Protein AF-X1H5T4-F1 (afdb_monomer_lite)

Foldseek 3Di:
DLQLLLVLVVLLPDPDFKDKDFQVRSCVSSVHHDFVCLLPPPCVQACDPVDPNNCSQVVNQKHWPDDDSPRRMTMIGRPPDPPDPPDDDDDDDDDDDDDDDDDDDDDDDDDDDDDDDDDDDDDDDDDPPDPPDPPPDPPPQDPVNVVLLVVLLVVLLVVQVPADWAALQPDDLVVFDFAWWKKWKAFLVRATADIATDDPGGPSCVVPVPQQVDDDCQHSLNVCCVVVVDVHSVRSNVRSNVTMIMTIDHVVVSVVSVHDRVSSGVSNCVPNVHPGDD

Structure (mmCIF, N/CA/C/O backbone):
data_AF-X1H5T4-F1
#
_entry.id   AF-X1H5T4-F1
#
loop_
_atom_site.group_PDB
_atom_site.id
_atom_site.type_symbol
_atom_site.label_atom_id
_atom_site.label_alt_id
_atom_site.label_comp_id
_atom_site.label_asym_id
_atom_site.label_entity_id
_atom_site.label_seq_id
_atom_site.pdbx_PDB_ins_code
_atom_site.Cartn_x
_atom_site.Cartn_y
_atom_site.Cartn_z
_atom_site.occupancy
_atom_site.B_iso_or_equiv
_atom_site.auth_seq_id
_atom_site.auth_comp_id
_atom_site.auth_asym_id
_atom_site.auth_atom_id
_atom_site.pdbx_PDB_model_num
ATOM 1 N N . MET A 1 1 ? -1.237 10.339 17.635 1.00 52.44 1 MET A N 1
ATOM 2 C CA . MET A 1 1 ? -0.731 9.827 18.933 1.00 52.44 1 MET A CA 1
ATOM 3 C C . MET A 1 1 ? -1.695 9.992 20.125 1.00 52.44 1 MET A C 1
ATOM 5 O O . MET A 1 1 ? -1.370 9.507 21.194 1.00 52.44 1 MET A O 1
ATOM 9 N N . ALA A 1 2 ? -2.896 10.580 19.995 1.00 72.75 2 ALA A N 1
ATOM 10 C CA . ALA A 1 2 ? -3.758 10.832 21.166 1.00 72.75 2 ALA A CA 1
ATOM 11 C C . ALA A 1 2 ? -4.522 9.610 21.740 1.00 72.75 2 ALA A C 1
ATOM 13 O O . ALA A 1 2 ? -4.871 9.630 22.918 1.00 72.75 2 ALA A O 1
ATOM 14 N N . LYS A 1 3 ? -4.785 8.551 20.950 1.00 76.31 3 LYS A N 1
ATOM 15 C CA . LYS A 1 3 ? -5.743 7.474 21.307 1.00 76.31 3 LYS A CA 1
ATOM 16 C C . LYS A 1 3 ? -5.455 6.785 22.650 1.00 76.31 3 LYS A C 1
ATOM 18 O O . LYS A 1 3 ? -6.382 6.546 23.411 1.00 76.31 3 LYS A O 1
ATOM 23 N N . TYR A 1 4 ? -4.192 6.491 22.957 1.00 89.94 4 TYR A N 1
ATOM 24 C CA . TYR A 1 4 ? -3.807 5.762 24.176 1.00 89.94 4 TYR A CA 1
ATOM 25 C C . TYR A 1 4 ? -3.382 6.678 25.338 1.00 89.94 4 TYR A C 1
ATOM 27 O O . TYR A 1 4 ? -3.076 6.197 26.425 1.00 89.94 4 TYR A O 1
ATOM 35 N N . HIS A 1 5 ? -3.425 8.002 25.158 1.00 90.75 5 HIS A N 1
ATOM 36 C CA . HIS A 1 5 ? -3.103 8.970 26.211 1.00 90.75 5 HIS A CA 1
ATOM 37 C C . HIS A 1 5 ? -3.970 8.827 27.487 1.00 90.75 5 HIS A C 1
ATOM 39 O O . HIS A 1 5 ? -3.435 9.005 28.582 1.00 90.75 5 HIS A O 1
ATOM 45 N N . PRO A 1 6 ? -5.268 8.449 27.421 1.00 94.56 6 PRO A N 1
ATOM 46 C CA . PRO A 1 6 ? -6.036 8.134 28.627 1.00 94.56 6 PRO A CA 1
ATOM 47 C C . PRO A 1 6 ? -5.497 6.916 29.393 1.00 94.56 6 PRO A C 1
ATOM 49 O O . PRO A 1 6 ? -5.476 6.945 30.620 1.00 94.56 6 PRO A O 1
ATOM 52 N N . LEU A 1 7 ? -5.012 5.881 28.690 1.00 94.12 7 LEU A N 1
ATOM 53 C CA . LEU A 1 7 ? -4.386 4.707 29.313 1.00 94.12 7 LEU A CA 1
ATOM 54 C C . LEU A 1 7 ? -3.055 5.079 29.972 1.00 94.12 7 LEU A C 1
ATOM 56 O O . LEU A 1 7 ? -2.817 4.676 31.107 1.00 94.12 7 LEU A O 1
ATOM 60 N N . ARG A 1 8 ? -2.247 5.923 29.314 1.00 94.50 8 ARG A N 1
ATOM 61 C CA . ARG A 1 8 ? -1.028 6.497 29.903 1.00 94.50 8 ARG A CA 1
ATOM 62 C C . ARG A 1 8 ? -1.324 7.180 31.238 1.00 94.50 8 ARG A C 1
ATOM 64 O O . ARG A 1 8 ? -0.761 6.795 32.256 1.00 94.50 8 ARG A O 1
ATOM 71 N N . ARG A 1 9 ? -2.265 8.132 31.250 1.00 93.00 9 ARG A N 1
ATOM 72 C CA . ARG A 1 9 ? -2.667 8.858 32.471 1.00 93.00 9 ARG A CA 1
ATOM 73 C C . ARG A 1 9 ? -3.247 7.941 33.549 1.00 93.00 9 ARG A C 1
ATOM 75 O O . ARG A 1 9 ? -3.009 8.175 34.729 1.00 93.00 9 ARG A O 1
ATOM 82 N N . TYR A 1 10 ? -4.005 6.915 33.157 1.00 95.56 10 TYR A N 1
ATOM 83 C CA . TYR A 1 10 ? -4.549 5.926 34.087 1.00 95.56 10 TYR A CA 1
ATOM 84 C C . TYR A 1 10 ? -3.438 5.137 34.787 1.00 95.56 10 TYR A C 1
ATOM 86 O O . TYR A 1 10 ? -3.508 4.949 35.996 1.00 95.56 10 TYR A O 1
ATOM 94 N N . LEU A 1 11 ? -2.425 4.673 34.049 1.00 94.56 11 LEU A N 1
ATOM 95 C CA . LEU A 1 11 ? -1.298 3.917 34.605 1.00 94.56 11 LEU A CA 1
ATOM 96 C C . LEU A 1 11 ? -0.365 4.815 35.435 1.00 94.56 11 LEU A C 1
ATOM 98 O O . LEU A 1 11 ? 0.075 4.427 36.514 1.00 94.56 11 LEU A O 1
ATOM 102 N N . GLU A 1 12 ? -0.110 6.040 34.978 1.00 93.88 12 GLU A N 1
ATOM 103 C CA . GLU A 1 12 ? 0.666 7.059 35.699 1.00 93.88 12 GLU A CA 1
ATOM 104 C C . GLU A 1 12 ? 0.064 7.383 37.077 1.00 93.88 12 GLU A C 1
ATOM 106 O O . GLU A 1 12 ? 0.793 7.540 38.053 1.00 93.88 12 GLU A O 1
ATOM 111 N N . SER A 1 13 ? -1.270 7.399 37.197 1.00 92.50 13 SER A N 1
ATOM 112 C CA . SER A 1 13 ? -1.959 7.660 38.465 1.00 92.50 13 SER A CA 1
ATOM 113 C C . SER A 1 13 ? -2.015 6.463 39.428 1.00 92.50 13 SER A C 1
ATOM 115 O O . SER A 1 13 ? -2.683 6.555 40.459 1.00 92.50 13 SER A O 1
ATOM 117 N N . ARG A 1 14 ? -1.403 5.313 39.106 1.00 91.88 14 ARG A N 1
ATOM 118 C CA . ARG A 1 14 ? -1.424 4.113 39.963 1.00 91.88 14 ARG A CA 1
ATOM 119 C C . ARG A 1 14 ? -0.182 4.048 40.851 1.00 91.88 14 ARG A C 1
ATOM 121 O O . ARG A 1 14 ? 0.952 4.044 40.375 1.00 91.88 14 ARG A O 1
ATOM 128 N N . SER A 1 15 ? -0.432 3.944 42.155 1.00 86.31 15 SER A N 1
ATOM 129 C CA . SER A 1 15 ? 0.575 3.740 43.201 1.00 86.31 15 SER A CA 1
ATOM 130 C C . SER A 1 15 ? 0.970 2.276 43.411 1.00 86.31 15 SER A C 1
ATOM 132 O O . SER A 1 15 ? 1.956 2.030 44.088 1.00 86.31 15 SER A O 1
ATOM 134 N N . ALA A 1 16 ? 0.217 1.319 42.860 1.00 85.38 16 ALA A N 1
ATOM 135 C CA . ALA A 1 16 ? 0.586 -0.095 42.860 1.00 85.38 16 ALA A CA 1
ATOM 136 C C . ALA A 1 16 ? 1.624 -0.391 41.767 1.00 85.38 16 ALA A C 1
ATOM 138 O O . ALA A 1 16 ? 1.625 0.282 40.737 1.00 85.38 16 ALA A O 1
ATOM 139 N N . ASP A 1 17 ? 2.431 -1.434 41.960 1.00 88.31 17 ASP A N 1
ATOM 140 C CA . ASP A 1 17 ? 3.480 -1.842 41.012 1.00 88.31 17 ASP A CA 1
ATOM 141 C C . ASP A 1 17 ? 3.030 -2.924 40.019 1.00 88.31 17 ASP A C 1
ATOM 143 O O . ASP A 1 17 ? 3.726 -3.206 39.047 1.00 88.31 17 ASP A O 1
ATOM 147 N N . GLN A 1 18 ? 1.829 -3.484 40.196 1.00 93.56 18 GLN A N 1
ATOM 148 C CA . GLN A 1 18 ? 1.155 -4.333 39.213 1.00 93.56 18 GLN A CA 1
ATOM 149 C C . GLN A 1 18 ? -0.308 -3.896 39.065 1.00 93.56 18 GLN A C 1
ATOM 151 O O . GLN A 1 18 ? -0.984 -3.588 40.048 1.00 93.56 18 GLN A O 1
ATOM 156 N N . VAL A 1 19 ? -0.820 -3.890 37.833 1.00 95.88 19 VAL A N 1
ATOM 157 C CA . VAL A 1 19 ? -2.249 -3.711 37.552 1.00 95.88 19 VAL A CA 1
ATOM 158 C C . VAL A 1 19 ? -2.680 -4.624 36.412 1.00 95.88 19 VAL A C 1
ATOM 160 O O . VAL A 1 19 ? -2.083 -4.639 35.336 1.00 95.88 19 VAL A O 1
ATOM 163 N N . ARG A 1 20 ? -3.745 -5.392 36.642 1.00 96.81 20 ARG A N 1
ATOM 164 C CA . ARG A 1 20 ? -4.391 -6.217 35.622 1.00 96.81 20 ARG A CA 1
ATOM 165 C C . ARG A 1 20 ? -5.663 -5.528 35.154 1.00 96.81 20 ARG A C 1
ATOM 167 O O . ARG A 1 20 ? -6.484 -5.152 35.981 1.00 96.81 20 ARG A O 1
ATOM 174 N N . LEU A 1 21 ? -5.813 -5.397 33.841 1.00 95.25 21 LEU A N 1
ATOM 175 C CA . LEU A 1 21 ? -6.987 -4.823 33.191 1.00 95.25 21 LEU A CA 1
ATOM 176 C C . LEU A 1 21 ? -7.540 -5.814 32.170 1.00 95.25 21 LEU A C 1
ATOM 178 O O . LEU A 1 21 ? -6.790 -6.433 31.409 1.00 95.25 21 LEU A O 1
ATOM 182 N N . SER A 1 22 ? -8.859 -5.948 32.123 1.00 96.69 22 SER A N 1
ATOM 183 C CA . SER A 1 22 ? -9.546 -6.543 30.983 1.00 96.69 22 SER A CA 1
ATOM 184 C C . SER A 1 22 ? -9.435 -5.639 29.752 1.00 96.69 22 SER A C 1
ATOM 186 O O . SER A 1 22 ? -9.229 -4.426 29.846 1.00 96.69 22 SER A O 1
ATOM 188 N N . PHE A 1 23 ? -9.614 -6.220 28.567 1.00 95.75 23 PHE A N 1
ATOM 189 C CA . PHE A 1 23 ? -9.654 -5.447 27.325 1.00 95.75 23 PHE A CA 1
ATOM 190 C C . PHE A 1 23 ? -10.813 -4.436 27.340 1.00 95.75 23 PHE A C 1
ATOM 192 O O . PHE A 1 23 ? -10.629 -3.308 26.896 1.00 95.75 23 PHE A O 1
ATOM 199 N N . GLN A 1 24 ? -11.951 -4.784 27.952 1.00 93.50 24 GLN A N 1
ATOM 200 C CA . GLN A 1 24 ? -13.102 -3.889 28.100 1.00 93.50 24 GLN A CA 1
ATOM 201 C C . GLN A 1 24 ? -12.803 -2.676 29.000 1.00 93.50 24 GLN A C 1
ATOM 203 O O . GLN A 1 24 ? -13.193 -1.560 28.665 1.00 93.50 24 GLN A O 1
ATOM 208 N N . GLU A 1 25 ? -12.089 -2.856 30.116 1.00 94.31 25 GLU A N 1
ATOM 209 C CA . GLU A 1 25 ? -11.663 -1.732 30.966 1.00 94.31 25 GLU A CA 1
ATOM 210 C C . GLU A 1 25 ? -10.708 -0.800 30.213 1.00 94.31 25 GLU A C 1
ATOM 212 O O . GLU A 1 25 ? -10.836 0.419 30.303 1.00 94.31 25 GLU A O 1
ATOM 217 N N . ILE A 1 26 ? -9.791 -1.349 29.409 1.00 95.69 26 ILE A N 1
ATOM 218 C CA . ILE A 1 26 ? -8.901 -0.541 28.564 1.00 95.69 26 ILE A CA 1
ATOM 219 C C . ILE A 1 26 ? -9.704 0.237 27.518 1.00 95.69 26 ILE A C 1
ATOM 221 O O . ILE A 1 26 ? -9.457 1.429 27.344 1.00 95.69 26 ILE A O 1
ATOM 225 N N . GLU A 1 27 ? -10.688 -0.391 26.870 1.00 92.25 27 GLU A N 1
ATOM 226 C CA . GLU A 1 27 ? -11.590 0.251 25.902 1.00 92.25 27 GLU A CA 1
ATOM 227 C C . GLU A 1 27 ? -12.403 1.395 26.531 1.00 92.25 27 GLU A C 1
ATOM 229 O O . GLU A 1 27 ? -12.540 2.465 25.931 1.00 92.25 27 GLU A O 1
ATOM 234 N N . GLN A 1 28 ? -12.871 1.216 27.771 1.00 94.94 28 GLN A N 1
ATOM 235 C CA . GLN A 1 28 ? -13.528 2.264 28.559 1.00 94.94 28 GLN A CA 1
ATOM 236 C C . GLN A 1 28 ? -12.567 3.408 28.914 1.00 94.94 28 GLN A C 1
ATOM 238 O O . GLN A 1 28 ? -12.928 4.578 28.763 1.00 94.94 28 GLN A O 1
ATOM 243 N N . ILE A 1 29 ? -11.336 3.094 29.337 1.00 94.38 29 ILE A N 1
ATOM 244 C CA . ILE A 1 29 ? -10.301 4.083 29.671 1.00 94.38 29 ILE A CA 1
ATOM 245 C C . ILE A 1 29 ? -9.952 4.932 28.440 1.00 94.38 29 ILE A C 1
ATOM 247 O O . ILE A 1 29 ? -9.976 6.160 28.524 1.00 94.38 29 ILE A O 1
ATOM 251 N N . ILE A 1 30 ? -9.675 4.307 27.288 1.00 93.44 30 ILE A N 1
ATOM 252 C CA . ILE A 1 30 ? -9.327 5.017 26.041 1.00 93.44 30 ILE A CA 1
ATOM 253 C C . ILE A 1 30 ? -10.541 5.588 25.294 1.00 93.44 30 ILE A C 1
ATOM 255 O O . ILE A 1 30 ? -10.363 6.310 24.314 1.00 93.44 30 ILE A O 1
ATOM 259 N N . ARG A 1 31 ? -11.764 5.285 25.757 1.00 91.75 31 ARG A N 1
ATOM 260 C CA . ARG A 1 31 ? -13.054 5.669 25.152 1.00 91.75 31 ARG A CA 1
ATOM 261 C C . ARG A 1 31 ? -13.181 5.272 23.676 1.00 91.75 31 ARG A C 1
ATOM 263 O O . ARG A 1 31 ? -13.771 5.996 22.877 1.00 91.75 31 ARG A O 1
ATOM 270 N N . ALA A 1 32 ? -12.603 4.132 23.312 1.00 84.62 32 ALA A N 1
ATOM 271 C CA . ALA A 1 32 ? -12.595 3.599 21.955 1.00 84.62 32 ALA A CA 1
ATOM 272 C C . ALA A 1 32 ? -12.321 2.091 21.979 1.00 84.62 32 ALA A C 1
ATOM 274 O O . ALA A 1 32 ? -11.614 1.606 22.857 1.00 84.62 32 ALA A O 1
ATOM 275 N N . GLY A 1 33 ? -12.805 1.362 20.971 1.00 87.62 33 GLY A N 1
ATOM 276 C CA . GLY A 1 33 ? -12.468 -0.053 20.799 1.00 87.62 33 GLY A CA 1
ATOM 277 C C . GLY A 1 33 ? -10.963 -0.272 20.602 1.00 87.62 33 GLY A C 1
ATOM 278 O O . GLY A 1 33 ? -10.283 0.509 19.913 1.00 87.62 33 GLY A O 1
ATOM 279 N N . LEU A 1 34 ? -10.440 -1.347 21.189 1.00 88.56 34 LEU A N 1
ATOM 280 C CA . LEU A 1 34 ? -9.115 -1.861 20.882 1.00 88.56 34 LEU A CA 1
ATOM 281 C C . LEU A 1 34 ? -9.156 -2.468 19.471 1.00 88.56 34 LEU A C 1
ATOM 283 O O . LEU A 1 34 ? -10.165 -3.056 19.078 1.00 88.56 34 LEU A O 1
ATOM 287 N N . PRO A 1 35 ? -8.086 -2.323 18.670 1.00 83.88 35 PRO A N 1
ATOM 288 C CA . PRO A 1 35 ? -8.058 -2.905 17.333 1.00 83.88 35 PRO A CA 1
ATOM 289 C C . PRO A 1 35 ? -8.150 -4.433 17.420 1.00 83.88 35 PRO A C 1
ATOM 291 O O . PRO A 1 35 ? -7.651 -5.030 18.375 1.00 83.88 35 PRO A O 1
ATOM 294 N N . ALA A 1 36 ? -8.707 -5.084 16.395 1.00 75.38 36 ALA A N 1
ATOM 295 C CA . ALA A 1 36 ? -8.840 -6.544 16.362 1.00 75.38 36 ALA A CA 1
ATOM 296 C C . ALA A 1 36 ? -7.503 -7.275 16.605 1.00 75.38 36 ALA A C 1
ATOM 298 O O . ALA A 1 36 ? -7.492 -8.355 17.186 1.00 75.38 36 ALA A O 1
ATOM 299 N N . SER A 1 37 ? -6.371 -6.666 16.239 1.00 78.69 37 SER A N 1
ATOM 300 C CA . SER A 1 37 ? -5.026 -7.169 16.534 1.00 78.69 37 SER A CA 1
ATOM 301 C C . SER A 1 37 ? -4.733 -7.322 18.031 1.00 78.69 37 SER A C 1
ATOM 303 O O . SER A 1 37 ? -4.108 -8.305 18.410 1.00 78.69 37 SER A O 1
ATOM 305 N N . ALA A 1 38 ? -5.226 -6.427 18.894 1.00 86.50 38 ALA A N 1
ATOM 306 C CA . ALA A 1 38 ? -5.105 -6.553 20.352 1.00 86.50 38 ALA A CA 1
ATOM 307 C C . ALA A 1 38 ? -5.900 -7.755 20.896 1.00 86.50 38 ALA A C 1
ATOM 309 O O . ALA A 1 38 ? -5.496 -8.394 21.867 1.00 86.50 38 ALA A O 1
ATOM 310 N N . HIS A 1 39 ? -7.013 -8.078 20.228 1.00 83.62 39 HIS A N 1
ATOM 311 C CA . HIS A 1 39 ? -7.897 -9.213 20.511 1.00 83.62 39 HIS A CA 1
ATOM 312 C C . HIS A 1 39 ? -7.456 -10.525 19.828 1.00 83.62 39 HIS A C 1
ATOM 314 O O . HIS A 1 39 ? -8.146 -11.532 19.973 1.00 83.62 39 HIS A O 1
ATOM 320 N N . LYS A 1 40 ? -6.336 -10.540 19.085 1.00 69.56 40 LYS A N 1
ATOM 321 C CA . LYS A 1 40 ? -5.857 -11.707 18.308 1.00 69.56 40 LYS A CA 1
ATOM 322 C C . LYS A 1 40 ? -4.390 -12.065 18.546 1.00 69.56 40 LYS A C 1
ATOM 324 O O . LYS A 1 40 ? -4.065 -13.244 18.646 1.00 69.56 40 LYS A O 1
ATOM 329 N N . TYR A 1 41 ? -3.512 -11.070 18.627 1.00 78.81 41 TYR A N 1
ATOM 330 C CA . TYR A 1 41 ? -2.060 -11.243 18.612 1.00 78.81 41 TYR A CA 1
ATOM 331 C C . TYR A 1 41 ? -1.460 -10.809 19.948 1.00 78.81 41 TYR A C 1
ATOM 333 O O . TYR A 1 41 ? -1.658 -9.678 20.399 1.00 78.81 41 TYR A O 1
ATOM 341 N N . ARG A 1 42 ? -0.694 -11.702 20.585 1.00 84.06 42 ARG A N 1
ATOM 342 C CA . ARG A 1 42 ? 0.011 -11.393 21.841 1.00 84.06 42 ARG A CA 1
ATOM 343 C C . ARG A 1 42 ? 1.057 -10.296 21.613 1.00 84.06 42 ARG A C 1
ATOM 345 O O . ARG A 1 42 ? 1.284 -9.454 22.474 1.00 84.06 42 ARG A O 1
ATOM 352 N N . GLU A 1 43 ? 1.632 -10.294 20.419 1.00 87.69 43 GLU A N 1
ATOM 353 C CA . GLU A 1 43 ? 2.637 -9.379 19.890 1.00 87.69 43 GLU A CA 1
ATOM 354 C C . GLU A 1 43 ? 2.156 -7.922 19.879 1.00 87.69 43 GLU A C 1
ATOM 356 O O . GLU A 1 43 ? 2.962 -7.013 20.045 1.00 87.69 43 GLU A O 1
ATOM 361 N N . TRP A 1 44 ? 0.846 -7.674 19.757 1.00 91.38 44 TRP A N 1
ATOM 362 C CA . TRP A 1 44 ? 0.297 -6.313 19.811 1.00 91.38 44 TRP A CA 1
ATOM 363 C C . TRP A 1 44 ? 0.535 -5.635 21.173 1.00 91.38 44 TRP A C 1
ATOM 365 O O . TRP A 1 44 ? 0.689 -4.414 21.248 1.00 91.38 44 TRP A O 1
ATOM 375 N N . TRP A 1 45 ? 0.608 -6.447 22.232 1.00 94.75 45 TRP A N 1
ATOM 376 C CA . TRP A 1 45 ? 0.898 -6.050 23.611 1.00 94.75 45 TRP A CA 1
ATOM 377 C C . TRP A 1 45 ? 2.397 -6.105 23.951 1.00 94.75 45 TRP A C 1
ATOM 379 O O . TRP A 1 45 ? 2.765 -5.995 25.119 1.00 94.75 45 TRP A O 1
ATOM 389 N N . ALA A 1 46 ? 3.279 -6.299 22.965 1.00 88.94 46 ALA A N 1
ATOM 390 C CA . ALA A 1 46 ? 4.718 -6.271 23.191 1.00 88.94 46 ALA A CA 1
ATOM 391 C C . ALA A 1 46 ? 5.193 -4.878 23.639 1.00 88.94 46 ALA A C 1
ATOM 393 O O . ALA A 1 46 ? 4.643 -3.847 23.251 1.00 88.94 46 ALA A O 1
ATOM 394 N N . ASN A 1 47 ? 6.268 -4.847 24.429 1.00 92.06 47 ASN A N 1
ATOM 395 C CA . ASN A 1 47 ? 6.909 -3.617 24.899 1.00 92.06 47 ASN A CA 1
ATOM 396 C C . ASN A 1 47 ? 7.815 -3.006 23.806 1.00 92.06 47 ASN A C 1
ATOM 398 O O . ASN A 1 47 ? 9.025 -2.871 23.992 1.00 92.06 47 ASN A O 1
ATOM 402 N N . ASP A 1 48 ? 7.228 -2.689 22.650 1.00 86.12 48 ASP A N 1
ATOM 403 C CA . ASP A 1 48 ? 7.913 -2.147 21.473 1.00 86.12 48 ASP A CA 1
ATOM 404 C C . ASP A 1 48 ? 7.785 -0.615 21.397 1.00 86.12 48 ASP A C 1
ATOM 406 O O . ASP A 1 48 ? 6.701 -0.063 21.213 1.00 86.12 48 ASP A O 1
ATOM 410 N N . ARG A 1 49 ? 8.917 0.094 21.481 1.00 85.06 49 ARG A N 1
ATOM 411 C CA . ARG A 1 49 ? 8.963 1.567 21.439 1.00 85.06 49 ARG A CA 1
ATOM 412 C C . ARG A 1 49 ? 8.593 2.176 20.078 1.00 85.06 49 ARG A C 1
ATOM 414 O O . ARG A 1 49 ? 8.442 3.391 19.997 1.00 85.06 49 ARG A O 1
ATOM 421 N N . THR A 1 50 ? 8.444 1.381 19.020 1.00 77.06 50 THR A N 1
ATOM 422 C CA . THR A 1 50 ? 8.013 1.864 17.695 1.00 77.06 50 THR A CA 1
ATOM 423 C C . THR A 1 50 ? 6.492 2.014 17.574 1.00 77.06 50 THR A C 1
ATOM 425 O O . THR A 1 50 ? 6.005 2.673 16.653 1.00 77.06 50 THR A O 1
ATOM 428 N N . HIS A 1 51 ? 5.721 1.450 18.511 1.00 78.12 51 HIS A N 1
ATOM 429 C CA . HIS A 1 51 ? 4.266 1.374 18.426 1.00 78.12 51 HIS A CA 1
ATOM 430 C C . HIS A 1 51 ? 3.541 2.274 19.441 1.00 78.12 51 HIS A C 1
ATOM 432 O O . HIS A 1 51 ? 3.810 2.266 20.642 1.00 78.12 51 HIS A O 1
ATOM 438 N N . SER A 1 52 ? 2.555 3.039 18.954 1.00 83.56 52 SER A N 1
ATOM 439 C CA . SER A 1 52 ? 1.890 4.093 19.740 1.00 83.56 52 SER A CA 1
ATOM 440 C C . SER A 1 52 ? 1.074 3.606 20.944 1.00 83.56 52 SER A C 1
ATOM 442 O O . SER A 1 52 ? 0.873 4.383 21.875 1.00 83.56 52 SER A O 1
ATOM 444 N N . GLN A 1 53 ? 0.612 2.349 20.955 1.00 87.31 53 GLN A N 1
ATOM 445 C CA . GLN A 1 53 ? 0.003 1.752 22.145 1.00 87.31 53 GLN A CA 1
ATOM 446 C C . GLN A 1 53 ? 1.053 1.471 23.220 1.00 87.31 53 GLN A C 1
ATOM 448 O O . GLN A 1 53 ? 0.838 1.813 24.377 1.00 87.31 53 GLN A O 1
ATOM 453 N N . ALA A 1 54 ? 2.208 0.927 22.834 1.00 89.94 54 ALA A N 1
ATOM 454 C CA . ALA A 1 54 ? 3.221 0.476 23.776 1.00 89.94 54 ALA A CA 1
ATOM 455 C C . ALA A 1 54 ? 3.965 1.643 24.427 1.00 89.94 54 ALA A C 1
ATOM 457 O O . ALA A 1 54 ? 4.204 1.626 25.635 1.00 89.94 54 ALA A O 1
ATOM 458 N N . LEU A 1 55 ? 4.198 2.722 23.673 1.00 88.31 55 LEU A N 1
ATOM 459 C CA . LEU A 1 55 ? 4.634 4.002 24.234 1.00 88.31 55 LEU A CA 1
ATOM 460 C C . LEU A 1 55 ? 3.717 4.484 25.373 1.00 88.31 55 LEU A C 1
ATOM 462 O O . LEU A 1 55 ? 4.218 4.986 26.372 1.00 88.31 55 LEU A O 1
ATOM 466 N N . ALA A 1 56 ? 2.400 4.261 25.303 1.00 91.19 56 ALA A N 1
ATOM 467 C CA . ALA A 1 56 ? 1.476 4.764 26.320 1.00 91.19 56 ALA A CA 1
ATOM 468 C C . ALA A 1 56 ? 1.680 4.155 27.717 1.00 91.19 56 ALA A C 1
ATOM 470 O O . ALA A 1 56 ? 1.376 4.824 28.699 1.00 91.19 56 ALA A O 1
ATOM 471 N N . TRP A 1 57 ? 2.199 2.928 27.835 1.00 94.44 57 TRP A N 1
ATOM 472 C CA . TRP A 1 57 ? 2.609 2.376 29.132 1.00 94.44 57 TRP A CA 1
ATOM 473 C C . TRP A 1 57 ? 4.111 2.566 29.391 1.00 94.44 57 TRP A C 1
ATOM 475 O O . TRP A 1 57 ? 4.499 2.943 30.497 1.00 94.44 57 TRP A O 1
ATOM 485 N N . MET A 1 58 ? 4.958 2.410 28.369 1.00 93.50 58 MET A N 1
ATOM 486 C CA . MET A 1 58 ? 6.416 2.512 28.516 1.00 93.50 58 MET A CA 1
ATOM 487 C C . MET A 1 58 ? 6.921 3.922 28.850 1.00 93.50 58 MET A C 1
ATOM 489 O O . MET A 1 58 ? 7.922 4.042 29.550 1.00 93.50 58 MET A O 1
ATOM 493 N N . GLU A 1 59 ? 6.254 4.985 28.390 1.00 90.75 59 GLU A N 1
ATOM 494 C CA . GLU A 1 59 ? 6.615 6.381 28.704 1.00 90.75 59 GLU A CA 1
ATOM 495 C C . GLU A 1 59 ? 6.344 6.773 30.166 1.00 90.75 59 GLU A C 1
ATOM 497 O O . GLU A 1 59 ? 6.806 7.821 30.609 1.00 90.75 59 GLU A O 1
ATOM 502 N N . VAL A 1 60 ? 5.595 5.954 30.912 1.00 93.31 60 VAL A N 1
ATOM 503 C CA . VAL A 1 60 ? 5.260 6.166 32.335 1.00 93.31 60 VAL A CA 1
ATOM 504 C C . VAL A 1 60 ? 5.807 5.045 33.225 1.00 93.31 60 VAL A C 1
ATOM 506 O O . VAL A 1 60 ? 5.270 4.763 34.293 1.00 93.31 60 VAL A O 1
ATOM 509 N N . GLY A 1 61 ? 6.877 4.381 32.773 1.00 92.62 61 GLY A N 1
ATOM 510 C CA . GLY A 1 61 ? 7.600 3.360 33.537 1.00 92.62 61 GLY A CA 1
ATOM 511 C C . GLY A 1 61 ? 6.899 2.001 33.639 1.00 92.62 61 GLY A C 1
ATOM 512 O O . GLY A 1 61 ? 7.405 1.107 34.308 1.00 92.62 61 GLY A O 1
ATOM 513 N N . TRP A 1 62 ? 5.758 1.804 32.975 1.00 96.06 62 TRP A N 1
ATOM 514 C CA . TRP A 1 62 ? 5.028 0.536 32.979 1.00 96.06 62 TRP A CA 1
ATOM 515 C C . TRP A 1 62 ? 5.437 -0.360 31.801 1.00 96.06 62 TRP A C 1
ATOM 517 O O . TRP A 1 62 ? 5.835 0.108 30.735 1.00 96.06 62 TRP A O 1
ATOM 527 N N . LYS A 1 63 ? 5.313 -1.677 31.969 1.00 95.75 63 LYS A N 1
ATOM 528 C CA . LYS A 1 63 ? 5.539 -2.696 30.931 1.00 95.75 63 LYS A CA 1
ATOM 529 C C . LYS A 1 63 ? 4.443 -3.748 30.995 1.00 95.75 63 LYS A C 1
ATOM 531 O O . LYS A 1 63 ? 3.985 -4.081 32.081 1.00 95.75 63 LYS A O 1
ATOM 536 N N . VAL A 1 64 ? 4.062 -4.324 29.860 1.00 96.19 64 VAL A N 1
ATOM 537 C CA . VAL A 1 64 ? 3.273 -5.562 29.843 1.00 96.19 64 VAL A CA 1
ATOM 538 C C . VAL A 1 64 ? 4.160 -6.712 30.312 1.00 96.19 64 VAL A C 1
ATOM 540 O O . VAL A 1 64 ? 5.213 -6.961 29.725 1.00 96.19 64 VAL A O 1
ATOM 543 N N . GLU A 1 65 ? 3.725 -7.408 31.357 1.00 95.88 65 GLU A N 1
ATOM 544 C CA . GLU A 1 65 ? 4.344 -8.637 31.867 1.00 95.88 65 GLU A CA 1
ATOM 545 C C . GLU A 1 65 ? 3.700 -9.862 31.214 1.00 95.88 65 GLU A C 1
ATOM 547 O O . GLU A 1 65 ? 4.362 -10.721 30.625 1.00 95.88 65 GLU A O 1
ATOM 552 N N . SER A 1 66 ? 2.372 -9.932 31.292 1.00 93.00 66 SER A N 1
ATOM 553 C CA . SER A 1 66 ? 1.597 -11.052 30.784 1.00 93.00 66 SER A CA 1
ATOM 554 C C . SER A 1 66 ? 0.277 -10.582 30.186 1.00 93.00 66 SER A C 1
ATOM 556 O O . SER A 1 66 ? -0.281 -9.555 30.555 1.00 93.00 66 SER A O 1
ATOM 558 N N . VAL A 1 67 ? -0.216 -11.337 29.212 1.00 94.69 67 VAL A N 1
ATOM 559 C CA . VAL A 1 67 ? -1.485 -11.077 28.535 1.00 94.69 67 VAL A CA 1
ATOM 560 C C . VAL A 1 67 ? -2.099 -12.409 28.134 1.00 94.69 67 VAL A C 1
ATOM 562 O O . VAL A 1 67 ? -1.411 -13.304 27.630 1.00 94.69 67 VAL A O 1
ATOM 565 N N . SER A 1 68 ? -3.402 -12.534 28.355 1.00 91.38 68 SER A N 1
ATOM 566 C CA . SER A 1 68 ? -4.219 -13.619 27.838 1.00 91.38 68 SER A CA 1
ATOM 567 C C . SER A 1 68 ? -5.202 -13.040 26.835 1.00 91.38 68 SER A C 1
ATOM 569 O O . SER A 1 68 ? -6.138 -12.332 27.200 1.00 91.38 68 SER A O 1
ATOM 571 N N . VAL A 1 69 ? -4.984 -13.353 25.559 1.00 85.88 69 VAL A N 1
ATOM 572 C CA . VAL A 1 69 ? -5.890 -12.960 24.473 1.00 85.88 69 VAL A CA 1
ATOM 573 C C . VAL A 1 69 ? -7.226 -13.705 24.602 1.00 85.88 69 VAL A C 1
ATOM 575 O O . VAL A 1 69 ? -8.284 -13.094 24.493 1.00 85.88 69 VAL A O 1
ATOM 578 N N . SER A 1 70 ? -7.188 -15.001 24.935 1.00 80.31 70 SER A N 1
ATOM 579 C CA . SER A 1 70 ? -8.380 -15.839 25.123 1.00 80.31 70 SER A CA 1
ATOM 580 C C . SER A 1 70 ? -9.238 -15.405 26.315 1.00 80.31 70 SER A C 1
ATOM 582 O O . SER A 1 70 ? -10.454 -15.307 26.181 1.00 80.31 70 SER A O 1
ATOM 584 N N . ALA A 1 71 ? -8.625 -15.079 27.459 1.00 81.31 71 ALA A N 1
ATOM 585 C CA . ALA A 1 71 ? -9.334 -14.553 28.630 1.00 81.31 71 ALA A CA 1
ATOM 586 C C . ALA A 1 71 ? -9.450 -13.011 28.646 1.00 81.31 71 ALA A C 1
ATOM 588 O O . ALA A 1 71 ? -9.912 -12.447 29.637 1.00 81.31 71 ALA A O 1
ATOM 589 N N . ARG A 1 72 ? -9.040 -12.336 27.561 1.00 90.75 72 ARG A N 1
ATOM 590 C CA . ARG A 1 72 ? -9.173 -10.888 27.307 1.00 90.75 72 ARG A CA 1
ATOM 591 C C . ARG A 1 72 ? -8.687 -9.981 28.441 1.00 90.75 72 ARG A C 1
ATOM 593 O O . ARG A 1 72 ? -9.394 -9.060 28.855 1.00 90.75 72 ARG A O 1
ATOM 600 N N . TRP A 1 73 ? -7.476 -10.223 28.938 1.00 96.31 73 TRP A N 1
ATOM 601 C CA . TRP A 1 73 ? -6.838 -9.375 29.951 1.00 96.31 73 TRP A CA 1
ATOM 602 C C . TRP A 1 73 ? -5.333 -9.229 29.733 1.00 96.31 73 TRP A C 1
ATOM 604 O O . TRP A 1 73 ? -4.680 -10.109 29.171 1.00 96.31 73 TRP A O 1
ATOM 614 N N . VAL A 1 74 ? -4.778 -8.135 30.247 1.00 96.94 74 VAL A N 1
ATOM 615 C CA . VAL A 1 74 ? -3.343 -7.833 30.285 1.00 96.94 74 VAL A CA 1
ATOM 616 C C . VAL A 1 74 ? -2.940 -7.385 31.692 1.00 96.94 74 VAL A C 1
ATOM 618 O O . VAL A 1 74 ? -3.696 -6.689 32.369 1.00 96.94 74 VAL A O 1
ATOM 621 N N . ALA A 1 75 ? -1.773 -7.826 32.153 1.00 96.50 75 ALA A N 1
ATOM 622 C CA . ALA A 1 75 ? -1.126 -7.362 33.371 1.00 96.50 75 ALA A CA 1
ATOM 623 C C . ALA A 1 75 ? 0.056 -6.463 33.004 1.00 96.50 75 ALA A C 1
ATOM 625 O O . ALA A 1 75 ? 0.977 -6.869 32.285 1.00 96.50 75 ALA A O 1
ATOM 626 N N . PHE A 1 76 ? 0.010 -5.240 33.518 1.00 97.00 76 PHE A N 1
ATOM 627 C CA . PHE A 1 76 ? 1.115 -4.302 33.496 1.00 97.00 76 PHE A CA 1
ATOM 628 C C . PHE A 1 76 ? 1.860 -4.376 34.828 1.00 97.00 76 PHE A C 1
ATOM 630 O O . PHE A 1 76 ? 1.230 -4.499 35.879 1.00 97.00 76 PHE A O 1
ATOM 637 N N . VAL A 1 77 ? 3.181 -4.248 34.775 1.00 96.38 77 VAL A N 1
ATOM 638 C CA . VAL A 1 77 ? 4.065 -4.096 35.935 1.00 96.38 77 VAL A CA 1
ATOM 639 C C . VAL A 1 77 ? 4.917 -2.845 35.789 1.00 96.38 77 VAL A C 1
ATOM 641 O O . VAL A 1 77 ? 5.313 -2.478 34.678 1.00 96.38 77 VAL A O 1
ATOM 644 N N . ARG A 1 78 ? 5.241 -2.214 36.911 1.00 92.69 78 ARG A N 1
ATOM 645 C CA . ARG A 1 78 ? 6.360 -1.288 37.027 1.00 92.69 78 ARG A CA 1
ATOM 646 C C . ARG A 1 78 ? 7.571 -2.120 37.465 1.00 92.69 78 ARG A C 1
ATOM 648 O O . ARG A 1 78 ? 7.552 -2.651 38.570 1.00 92.69 78 ARG A O 1
ATOM 655 N N . PRO A 1 79 ? 8.595 -2.318 36.617 1.00 82.81 79 PRO A N 1
ATOM 656 C CA . PRO A 1 79 ? 9.794 -3.026 37.039 1.00 82.81 79 PRO A CA 1
ATOM 657 C C . PRO A 1 79 ? 10.493 -2.208 38.130 1.00 82.81 79 PRO A C 1
ATOM 659 O O . PRO A 1 79 ? 10.801 -1.033 37.920 1.00 82.81 79 PRO A O 1
ATOM 662 N N . GLU A 1 80 ? 10.743 -2.827 39.282 1.00 68.75 80 GLU A N 1
ATOM 663 C CA . GLU A 1 80 ? 11.508 -2.207 40.365 1.00 68.75 80 GLU A CA 1
ATOM 664 C C . GLU A 1 80 ? 12.893 -1.785 39.841 1.00 68.75 80 GLU A C 1
ATOM 666 O O . GLU A 1 80 ? 13.622 -2.597 39.265 1.00 68.75 80 GLU A O 1
ATOM 671 N N . GLY A 1 81 ? 13.237 -0.500 39.997 1.00 58.31 81 GLY A N 1
ATOM 672 C CA . GLY A 1 81 ? 14.519 0.060 39.544 1.00 58.31 81 GLY A CA 1
ATOM 673 C C . GLY A 1 81 ? 14.468 1.331 38.685 1.00 58.31 81 GLY A C 1
ATOM 674 O O . GLY A 1 81 ? 15.530 1.797 38.291 1.00 58.31 81 GLY A O 1
ATOM 675 N N . ASP A 1 82 ? 13.291 1.908 38.404 1.00 45.97 82 ASP A N 1
ATOM 676 C CA . ASP A 1 82 ? 13.156 3.178 37.645 1.00 45.97 82 ASP A CA 1
ATOM 677 C C . ASP A 1 82 ? 12.340 4.247 38.408 1.00 45.97 82 ASP A C 1
ATOM 679 O O . ASP A 1 82 ? 11.627 5.070 37.838 1.00 45.97 82 ASP A O 1
ATOM 683 N N . SER A 1 83 ? 12.407 4.216 39.743 1.00 43.00 83 SER A N 1
ATOM 684 C CA . SER A 1 83 ? 11.712 5.149 40.642 1.00 43.00 83 SER A CA 1
ATOM 685 C C . SER A 1 83 ? 12.548 6.385 41.007 1.00 43.00 83 SER A C 1
ATOM 687 O O . SER A 1 83 ? 12.325 6.964 42.068 1.00 43.00 83 SER A O 1
ATOM 689 N N . ASP A 1 84 ? 13.527 6.768 40.178 1.00 40.72 84 ASP A N 1
ATOM 690 C CA . ASP A 1 84 ? 14.482 7.832 40.522 1.00 40.72 84 ASP A CA 1
ATOM 691 C C . ASP A 1 84 ? 14.969 8.670 39.323 1.00 40.72 84 ASP A C 1
ATOM 693 O O . ASP A 1 84 ? 16.163 8.788 39.071 1.00 40.72 84 ASP A O 1
ATOM 697 N N . GLN A 1 85 ? 14.032 9.284 38.586 1.00 37.22 85 GLN A N 1
ATOM 698 C CA . GLN A 1 85 ? 14.267 10.573 37.907 1.00 37.22 85 GLN A CA 1
ATOM 699 C C . GLN A 1 85 ? 13.036 11.485 37.993 1.00 37.22 85 GLN A C 1
ATOM 701 O O . GLN A 1 85 ? 12.376 11.805 37.002 1.00 37.22 85 GLN A O 1
ATOM 706 N N . ARG A 1 86 ? 12.758 11.983 39.204 1.00 38.91 86 ARG A N 1
ATOM 707 C CA . ARG A 1 86 ? 12.074 13.277 39.335 1.00 38.91 86 ARG A CA 1
ATOM 708 C C . ARG A 1 86 ? 13.116 14.353 39.016 1.00 38.91 86 ARG A C 1
ATOM 710 O O . ARG A 1 86 ? 14.148 14.420 39.672 1.00 38.91 86 ARG A O 1
ATOM 717 N N . THR A 1 87 ? 12.883 15.132 37.966 1.00 33.62 87 THR A N 1
ATOM 718 C CA . THR A 1 87 ? 13.881 16.032 37.367 1.00 33.62 87 THR A CA 1
ATOM 719 C C . THR A 1 87 ? 14.417 17.096 38.331 1.00 33.62 87 THR A C 1
ATOM 721 O O . THR A 1 87 ? 13.667 17.988 38.718 1.00 33.62 87 THR A O 1
ATOM 724 N N . GLU A 1 88 ? 15.726 17.073 38.585 1.00 30.55 88 GLU A N 1
ATOM 725 C CA . GLU A 1 88 ? 16.537 18.201 39.071 1.00 30.55 88 GLU A CA 1
ATOM 726 C C . GLU A 1 88 ? 17.854 18.235 38.258 1.00 30.55 88 GLU A C 1
ATOM 728 O O . GLU A 1 88 ? 18.433 17.172 38.001 1.00 30.55 88 GLU A O 1
ATOM 733 N N . PRO A 1 89 ? 18.332 19.400 37.775 1.00 36.44 89 PRO A N 1
ATOM 734 C CA . PRO A 1 89 ? 19.416 19.445 36.800 1.00 36.44 89 PRO A CA 1
ATOM 735 C C . PRO A 1 89 ? 20.818 19.596 37.417 1.00 36.44 89 PRO A C 1
ATOM 737 O O . PRO A 1 89 ? 21.166 20.622 37.996 1.00 36.44 89 PRO A O 1
ATOM 740 N N . GLY A 1 90 ? 21.691 18.640 37.088 1.00 29.55 90 GLY A N 1
ATOM 741 C CA . GLY A 1 90 ? 23.113 18.902 36.855 1.00 29.55 90 GLY A CA 1
ATOM 742 C C . GLY A 1 90 ? 24.107 18.483 37.943 1.00 29.55 90 GLY A C 1
ATOM 743 O O . GLY A 1 90 ? 24.155 19.055 39.028 1.00 29.55 90 GLY A O 1
ATOM 744 N N . ARG A 1 91 ? 25.057 17.620 37.553 1.00 30.09 91 ARG A N 1
ATOM 745 C CA . ARG A 1 91 ? 26.502 17.931 37.584 1.00 30.09 91 ARG A CA 1
ATOM 746 C C . ARG A 1 91 ? 27.326 16.900 36.803 1.00 30.09 91 ARG A C 1
ATOM 748 O O . ARG A 1 91 ? 26.850 15.841 36.419 1.00 30.09 91 ARG A O 1
ATOM 755 N N . SER A 1 92 ? 28.551 17.301 36.489 1.00 29.33 92 SER A N 1
ATOM 756 C CA . SER A 1 92 ? 29.479 16.704 35.524 1.00 29.33 92 SER A CA 1
ATOM 757 C C . SER A 1 92 ? 30.379 15.581 36.060 1.00 29.33 92 SER A C 1
ATOM 759 O O . SER A 1 92 ? 30.724 15.601 37.239 1.00 29.33 92 SER A O 1
ATOM 761 N N . SER A 1 93 ? 30.977 14.838 35.109 1.00 28.00 93 SER A N 1
ATOM 762 C CA . SER A 1 93 ? 32.344 14.248 35.129 1.00 28.00 93 SER A CA 1
ATOM 763 C C . SER A 1 93 ? 32.469 12.736 35.391 1.00 28.00 93 SER A C 1
ATOM 765 O O . SER A 1 93 ? 31.717 12.189 36.185 1.00 28.00 93 SER A O 1
ATOM 767 N N . GLY A 1 94 ? 33.473 12.076 34.775 1.00 26.36 94 GLY A N 1
ATOM 768 C CA . GLY A 1 94 ? 33.941 10.755 35.257 1.00 26.36 94 GLY A CA 1
ATOM 769 C C . GLY A 1 94 ? 34.414 9.662 34.272 1.00 26.36 94 GLY A C 1
ATOM 770 O O . GLY A 1 94 ? 34.059 8.512 34.460 1.00 26.36 94 GLY A O 1
ATOM 771 N N . LEU A 1 95 ? 35.206 9.998 33.247 1.00 29.33 95 LEU A N 1
ATOM 772 C CA . LEU A 1 95 ? 36.181 9.163 32.493 1.00 29.33 95 LEU A CA 1
ATOM 773 C C . LEU A 1 95 ? 36.400 7.631 32.765 1.00 29.33 95 LEU A C 1
ATOM 775 O O . LEU A 1 95 ? 36.614 7.220 33.898 1.00 29.33 95 LEU A O 1
ATOM 779 N N . LYS A 1 96 ? 36.755 6.924 31.658 1.00 29.39 96 LYS A N 1
ATOM 780 C CA . LYS A 1 96 ? 37.643 5.716 31.517 1.00 29.39 96 LYS A CA 1
ATOM 781 C C . LYS A 1 96 ? 37.085 4.332 31.949 1.00 29.39 96 LYS A C 1
ATOM 783 O O . LYS A 1 96 ? 36.268 4.258 32.845 1.00 29.39 96 LYS A O 1
ATOM 788 N N . ALA A 1 97 ? 37.542 3.177 31.425 1.00 27.56 97 ALA A N 1
ATOM 789 C CA . ALA A 1 97 ? 38.203 2.796 30.152 1.00 27.56 97 ALA A CA 1
ATOM 790 C C . ALA A 1 97 ? 38.319 1.241 30.028 1.00 27.56 97 ALA A C 1
ATOM 792 O O . ALA A 1 97 ? 38.337 0.574 31.050 1.00 27.56 97 ALA A O 1
ATOM 793 N N . ARG A 1 98 ? 38.471 0.707 28.791 1.00 27.38 98 ARG A N 1
ATOM 794 C CA . ARG A 1 98 ? 39.305 -0.463 28.342 1.00 27.38 98 ARG A CA 1
ATOM 795 C C . ARG A 1 98 ? 39.592 -1.623 29.342 1.00 27.38 98 ARG A C 1
ATOM 797 O O . ARG A 1 98 ? 40.174 -1.369 30.383 1.00 27.38 98 ARG A O 1
ATOM 804 N N . GLN A 1 99 ? 39.470 -2.926 29.026 1.00 26.72 99 GLN A N 1
ATOM 805 C CA . GLN A 1 99 ? 40.152 -3.721 27.963 1.00 26.72 99 GLN A CA 1
ATOM 806 C C . GLN A 1 99 ? 39.653 -5.203 28.057 1.00 26.72 99 GLN A C 1
ATOM 808 O O . GLN A 1 99 ? 39.387 -5.657 29.159 1.00 26.72 99 GLN A O 1
ATOM 813 N N . ALA A 1 100 ? 39.316 -5.917 26.970 1.00 24.92 100 ALA A N 1
ATOM 814 C CA . ALA A 1 100 ? 40.136 -6.868 26.174 1.00 24.92 100 ALA A CA 1
ATOM 815 C C . ALA A 1 100 ? 40.051 -8.387 26.532 1.00 24.92 100 ALA A C 1
ATOM 817 O O . ALA A 1 100 ? 40.027 -8.788 27.687 1.00 24.92 100 ALA A O 1
ATOM 818 N N . ARG A 1 101 ? 40.004 -9.207 25.463 1.00 28.42 101 ARG A N 1
ATOM 819 C CA . ARG A 1 101 ? 40.147 -10.690 25.339 1.00 28.42 101 ARG A CA 1
ATOM 820 C C . ARG A 1 101 ? 41.666 -11.080 25.277 1.00 28.42 101 ARG A C 1
ATOM 822 O O . ARG A 1 101 ? 42.435 -10.117 25.331 1.00 28.42 101 ARG A O 1
ATOM 829 N N . PRO A 1 102 ? 42.161 -12.349 25.089 1.00 39.94 102 PRO A N 1
ATOM 830 C CA . PRO A 1 102 ? 41.544 -13.538 24.438 1.00 39.94 102 PRO A CA 1
ATOM 831 C C . PRO A 1 102 ? 41.979 -14.968 24.918 1.00 39.94 102 PRO A C 1
ATOM 833 O O . PRO A 1 102 ? 42.608 -15.116 25.958 1.00 39.94 102 PRO A O 1
ATOM 836 N N . SER A 1 103 ? 41.698 -15.975 24.056 1.00 28.00 103 SER A N 1
ATOM 837 C CA . SER A 1 103 ? 42.345 -17.311 23.906 1.00 28.00 103 SER A CA 1
ATOM 838 C C . SER A 1 103 ? 41.857 -18.492 24.783 1.00 28.00 103 SER A C 1
ATOM 840 O O . SER A 1 103 ? 41.415 -18.270 25.901 1.00 28.00 103 SER A O 1
ATOM 842 N N . ALA A 1 104 ? 41.897 -19.769 24.338 1.00 26.92 104 ALA A N 1
ATOM 843 C CA . ALA A 1 104 ? 42.150 -20.323 22.983 1.00 26.92 104 ALA A CA 1
ATOM 844 C C . ALA A 1 104 ? 41.580 -21.756 22.730 1.00 26.92 104 ALA A C 1
ATOM 846 O O . ALA A 1 104 ? 41.233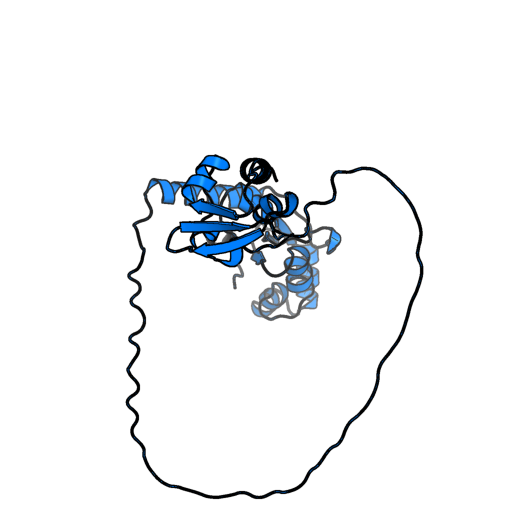 -22.491 23.646 1.00 26.92 104 ALA A O 1
ATOM 847 N N . SER A 1 105 ? 41.528 -22.087 21.434 1.00 24.77 105 SER A N 1
ATOM 848 C CA . SER A 1 105 ? 41.378 -23.345 20.674 1.00 24.77 105 SER A CA 1
ATOM 849 C C . SER A 1 105 ? 41.970 -24.668 21.206 1.00 24.77 105 SER A C 1
ATOM 851 O O . SER A 1 105 ? 43.066 -24.675 21.757 1.00 24.77 105 SER A O 1
ATOM 853 N N . ALA A 1 106 ? 41.350 -25.795 20.812 1.00 28.72 106 ALA A N 1
ATOM 854 C CA . ALA A 1 106 ? 42.031 -27.051 20.441 1.00 28.72 106 ALA A CA 1
ATOM 855 C C . ALA A 1 106 ? 41.131 -27.932 19.538 1.00 28.72 106 ALA A C 1
ATOM 857 O O . ALA A 1 106 ? 39.937 -28.069 19.800 1.00 28.72 106 ALA A O 1
ATOM 858 N N . GLU A 1 107 ? 41.696 -28.527 18.483 1.00 27.66 107 GLU A N 1
ATOM 859 C CA . GLU A 1 107 ? 41.005 -29.416 17.529 1.00 27.66 107 GLU A CA 1
ATOM 860 C C . GLU A 1 107 ? 41.386 -30.894 17.739 1.00 27.66 107 GLU A C 1
ATOM 862 O O . GLU A 1 107 ? 42.510 -31.200 18.146 1.00 27.66 107 GLU A O 1
ATOM 867 N N . HIS A 1 108 ? 40.510 -31.824 17.335 1.00 26.30 108 HIS A N 1
ATOM 868 C CA . HIS A 1 108 ? 40.943 -33.167 16.931 1.00 26.30 108 HIS A CA 1
ATOM 869 C C . HIS A 1 108 ? 40.030 -33.779 15.854 1.00 26.30 108 HIS A C 1
ATOM 871 O O . HIS A 1 108 ? 38.829 -33.947 16.054 1.00 26.30 108 HIS A O 1
ATOM 877 N N . ARG A 1 109 ? 40.625 -34.135 14.708 1.00 28.23 109 ARG A N 1
ATOM 878 C CA . ARG A 1 109 ? 40.129 -35.171 13.775 1.00 28.23 109 ARG A CA 1
ATOM 879 C C . ARG A 1 109 ? 40.766 -36.509 14.230 1.00 28.23 109 ARG A C 1
ATOM 881 O O . ARG A 1 109 ? 41.686 -36.474 15.034 1.00 28.23 109 ARG A O 1
ATOM 888 N N . ILE A 1 110 ? 40.368 -37.714 13.827 1.00 29.05 110 ILE A N 1
ATOM 889 C CA . ILE A 1 110 ? 40.213 -38.283 12.476 1.00 29.05 110 ILE A CA 1
ATOM 890 C C . ILE A 1 110 ? 39.370 -39.570 12.606 1.00 29.05 110 ILE A C 1
ATOM 892 O O . ILE A 1 110 ? 39.501 -40.269 13.607 1.00 29.05 110 ILE A O 1
ATOM 896 N N . GLY A 1 111 ? 38.614 -39.945 11.564 1.00 28.52 111 GLY A N 1
ATOM 897 C CA . GLY A 1 111 ? 38.354 -41.366 11.285 1.00 28.52 111 GLY A CA 1
ATOM 898 C C . GLY A 1 111 ? 37.118 -41.662 10.434 1.00 28.52 111 GLY A C 1
ATOM 899 O O . GLY A 1 111 ? 36.002 -41.590 10.935 1.00 28.52 111 GLY A O 1
ATOM 900 N N . ASP A 1 112 ? 37.319 -42.045 9.171 1.00 32.31 112 ASP A N 1
ATOM 901 C CA . ASP A 1 112 ? 36.281 -42.612 8.294 1.00 32.31 112 ASP A CA 1
ATOM 902 C C . ASP A 1 112 ? 35.943 -44.068 8.664 1.00 32.31 112 ASP A C 1
ATOM 904 O O . ASP A 1 112 ? 36.850 -44.844 8.963 1.00 32.31 112 ASP A O 1
ATOM 908 N N . HIS A 1 113 ? 34.664 -44.460 8.557 1.00 29.69 113 HIS A N 1
ATOM 909 C CA . HIS A 1 113 ? 34.210 -45.517 7.628 1.00 29.69 113 HIS A CA 1
ATOM 910 C C . HIS A 1 113 ? 32.705 -45.857 7.769 1.00 29.69 113 HIS A C 1
ATOM 912 O O . HIS A 1 113 ? 32.172 -46.096 8.849 1.00 29.69 113 HIS A O 1
ATOM 918 N N . ARG A 1 114 ? 32.038 -45.965 6.614 1.00 28.98 114 ARG A N 1
ATOM 919 C CA . ARG A 1 114 ? 30.759 -46.670 6.341 1.00 28.98 114 ARG A CA 1
ATOM 920 C C . ARG A 1 114 ? 31.081 -47.892 5.432 1.00 28.98 114 ARG A C 1
ATOM 922 O O . ARG A 1 114 ? 32.222 -47.924 4.962 1.00 28.98 114 ARG A O 1
ATOM 929 N N . PRO A 1 115 ? 30.162 -48.834 5.073 1.00 43.62 115 PRO A N 1
ATOM 930 C CA . PRO A 1 115 ? 28.682 -48.796 5.131 1.00 43.62 115 PRO A CA 1
ATOM 931 C C . PRO A 1 115 ? 27.981 -50.134 5.549 1.00 43.62 115 PRO A C 1
ATOM 933 O O . PRO A 1 115 ? 28.636 -51.067 5.998 1.00 43.62 115 PRO A O 1
ATOM 936 N N . ARG A 1 116 ? 26.663 -50.232 5.247 1.00 25.33 116 ARG A N 1
ATOM 937 C CA . ARG A 1 116 ? 25.729 -51.397 5.274 1.00 25.33 116 ARG A CA 1
ATOM 938 C C . ARG A 1 116 ? 25.184 -51.835 6.645 1.00 25.33 116 ARG A C 1
ATOM 940 O O . ARG A 1 116 ? 25.858 -51.665 7.647 1.00 25.33 116 ARG A O 1
ATOM 947 N N . ALA A 1 117 ? 24.016 -52.482 6.738 1.00 29.19 117 ALA A N 1
ATOM 948 C CA . ALA A 1 117 ? 22.758 -52.459 5.953 1.00 29.19 117 ALA A CA 1
ATOM 949 C C . ALA A 1 117 ? 21.715 -53.289 6.739 1.00 29.19 117 ALA A C 1
ATOM 951 O O . ALA A 1 117 ? 22.120 -54.223 7.419 1.00 29.19 117 ALA A O 1
ATOM 952 N N . ASP A 1 118 ? 20.424 -52.967 6.592 1.00 28.59 118 ASP A N 1
ATOM 953 C CA . ASP A 1 118 ? 19.234 -53.723 7.038 1.00 28.59 118 ASP A CA 1
ATOM 954 C C . ASP A 1 118 ? 19.133 -54.180 8.512 1.00 28.59 118 ASP A C 1
ATOM 956 O O . ASP A 1 118 ? 19.944 -54.960 9.001 1.00 28.59 118 ASP A O 1
ATOM 960 N N . ARG A 1 119 ? 18.015 -53.827 9.178 1.00 30.55 119 ARG A N 1
ATOM 961 C CA . ARG A 1 119 ? 16.948 -54.798 9.531 1.00 30.55 119 ARG A CA 1
ATOM 962 C C . ARG A 1 119 ? 15.756 -54.151 10.266 1.00 30.55 119 ARG A C 1
ATOM 964 O O . ARG A 1 119 ? 15.926 -53.558 11.318 1.00 30.55 119 ARG A O 1
ATOM 971 N N . ALA A 1 120 ? 14.575 -54.354 9.677 1.00 28.78 120 ALA A N 1
ATOM 972 C CA . ALA A 1 120 ? 13.216 -54.474 10.235 1.00 28.78 120 ALA A CA 1
ATOM 973 C C . ALA A 1 120 ? 12.747 -53.668 11.478 1.00 28.78 120 ALA A C 1
ATOM 975 O O . ALA A 1 120 ? 13.261 -53.808 12.579 1.00 28.78 120 ALA A O 1
ATOM 976 N N . GLU A 1 121 ? 11.610 -52.992 11.268 1.00 32.25 121 GLU A N 1
ATOM 977 C CA . GLU A 1 121 ? 10.408 -52.993 12.126 1.00 32.25 121 GLU A CA 1
ATOM 978 C C . GLU A 1 121 ? 10.535 -52.699 13.634 1.00 32.25 121 GLU A C 1
ATOM 980 O O . GLU A 1 121 ? 10.783 -53.583 14.452 1.00 32.25 121 GLU A O 1
ATOM 985 N N . LEU A 1 122 ? 10.084 -51.500 14.025 1.00 32.78 122 LEU A N 1
ATOM 986 C CA . LEU A 1 122 ? 9.286 -51.365 15.244 1.00 32.78 122 LEU A CA 1
ATOM 987 C C . LEU A 1 122 ? 8.080 -50.452 14.994 1.00 32.78 122 LEU A C 1
ATOM 989 O O . LEU A 1 122 ? 8.218 -49.292 14.608 1.00 32.78 122 LEU A O 1
ATOM 993 N N . VAL A 1 123 ? 6.883 -51.004 15.190 1.00 39.88 123 VAL A N 1
ATOM 994 C CA . VAL A 1 123 ? 5.608 -50.317 14.961 1.00 39.88 123 VAL A CA 1
ATOM 995 C C . VAL A 1 123 ? 5.342 -49.337 16.101 1.00 39.88 123 VAL A C 1
ATOM 997 O O . VAL A 1 123 ? 4.969 -49.752 17.198 1.00 39.88 123 VAL A O 1
ATOM 1000 N N . HIS A 1 124 ? 5.444 -48.035 15.826 1.00 35.44 124 HIS A N 1
ATOM 1001 C CA . HIS A 1 124 ? 4.862 -47.009 16.686 1.00 35.44 124 HIS A CA 1
ATOM 1002 C C . HIS A 1 124 ? 3.741 -46.252 15.975 1.00 35.44 124 HIS A C 1
ATOM 1004 O O . HIS A 1 124 ? 3.886 -45.669 14.907 1.00 35.44 124 HIS A O 1
ATOM 1010 N N . ARG A 1 125 ? 2.584 -46.348 16.621 1.00 39.22 125 ARG A N 1
ATOM 1011 C CA . ARG A 1 125 ? 1.260 -45.885 16.229 1.00 39.22 125 ARG A CA 1
ATOM 1012 C C . ARG A 1 125 ? 1.200 -44.358 16.281 1.00 39.22 125 ARG A C 1
ATOM 1014 O O . ARG A 1 125 ? 0.868 -43.805 17.327 1.00 39.22 125 ARG A O 1
ATOM 1021 N N . GLU A 1 126 ? 1.505 -43.687 15.173 1.00 34.75 126 GLU A N 1
ATOM 1022 C CA . GLU A 1 126 ? 1.208 -42.258 15.047 1.00 34.75 126 GLU A CA 1
ATOM 1023 C C . GLU A 1 126 ? -0.310 -42.054 15.092 1.00 34.75 126 GLU A C 1
ATOM 1025 O O . GLU A 1 126 ? -1.064 -42.586 14.273 1.00 34.75 126 GLU A O 1
ATOM 1030 N N . GLY A 1 127 ? -0.770 -41.308 16.096 1.00 32.75 127 GLY A N 1
ATOM 1031 C CA . GLY A 1 127 ? -2.144 -40.839 16.140 1.00 32.75 127 GLY A CA 1
ATOM 1032 C C . GLY A 1 127 ? -2.337 -39.827 15.022 1.00 32.75 127 GLY A C 1
ATOM 1033 O O . GLY A 1 127 ? -1.706 -38.773 15.041 1.00 32.75 127 GLY A O 1
ATOM 1034 N N . GLY A 1 128 ? -3.200 -40.149 14.057 1.00 32.78 128 GLY A N 1
ATOM 1035 C CA . GLY A 1 128 ? -3.613 -39.199 13.035 1.00 32.78 128 GLY A CA 1
ATOM 1036 C C . GLY A 1 128 ? -4.256 -37.988 13.699 1.00 32.78 128 GLY A C 1
ATOM 1037 O O . GLY A 1 128 ? -5.407 -38.055 14.126 1.00 32.78 128 GLY A O 1
ATOM 1038 N N . SER A 1 129 ? -3.502 -36.895 13.796 1.00 34.97 129 SER A N 1
ATOM 1039 C CA . SER A 1 129 ? -4.023 -35.588 14.177 1.00 34.97 129 SER A CA 1
ATOM 1040 C C . SER A 1 129 ? -4.925 -35.106 13.050 1.00 34.97 129 SER A C 1
ATOM 1042 O O . SER A 1 129 ? -4.461 -34.523 12.070 1.00 34.97 129 SER A O 1
ATOM 1044 N N . GLU A 1 130 ? -6.211 -35.416 13.184 1.00 39.47 130 GLU A N 1
ATOM 1045 C CA . GLU A 1 130 ? -7.284 -34.909 12.338 1.00 39.47 130 GLU A CA 1
ATOM 1046 C C . GLU A 1 130 ? -7.116 -33.383 12.189 1.00 39.47 130 GLU A C 1
ATOM 1048 O O . GLU A 1 130 ? -6.906 -32.696 13.198 1.00 39.47 130 GLU A O 1
ATOM 1053 N N . PRO A 1 131 ? -7.108 -32.833 10.958 1.00 41.50 131 PRO A N 1
ATOM 1054 C CA . PRO A 1 131 ? -6.854 -31.412 10.764 1.00 41.50 131 PRO A CA 1
ATOM 1055 C C . PRO A 1 131 ? -7.913 -30.601 11.526 1.00 41.50 131 PRO A C 1
ATOM 1057 O O . PRO A 1 131 ? -9.097 -30.937 11.448 1.00 41.50 131 PRO A O 1
ATOM 1060 N N . PRO A 1 132 ? -7.526 -29.546 12.270 1.00 38.28 132 PRO A N 1
ATOM 1061 C CA . PRO A 1 132 ? -8.459 -28.829 13.128 1.00 38.28 132 PRO A CA 1
ATOM 1062 C C . PRO A 1 132 ? -9.607 -28.247 12.299 1.00 38.28 132 PRO A C 1
ATOM 1064 O O . PRO A 1 132 ? -9.399 -27.414 11.415 1.00 38.28 132 PRO A O 1
ATOM 1067 N N . SER A 1 133 ? -10.820 -28.714 12.598 1.00 37.19 133 SER A N 1
ATOM 1068 C CA . SER A 1 133 ? -12.048 -28.325 11.904 1.00 37.19 133 SER A CA 1
ATOM 1069 C C . SER A 1 133 ? -12.256 -26.799 11.962 1.00 37.19 133 SER A C 1
ATOM 1071 O O . SER A 1 133 ? -12.099 -26.212 13.038 1.00 37.19 133 SER A O 1
ATOM 1073 N N . PRO A 1 134 ? -12.618 -26.127 10.850 1.00 43.72 134 PRO A N 1
ATOM 1074 C CA . PRO A 1 134 ? -12.605 -24.663 10.730 1.00 43.72 134 PRO A CA 1
ATOM 1075 C C . PRO A 1 134 ? -13.827 -23.979 11.381 1.00 43.72 134 PRO A C 1
ATOM 1077 O O . PRO A 1 134 ? -14.344 -22.994 10.870 1.00 43.72 134 PRO A O 1
ATOM 1080 N N . ALA A 1 135 ? -14.320 -24.507 12.504 1.00 41.38 135 ALA A N 1
ATOM 1081 C CA . ALA A 1 135 ? -15.615 -24.157 13.094 1.00 41.38 135 ALA A CA 1
ATOM 1082 C C . ALA A 1 135 ? -15.525 -23.298 14.376 1.00 41.38 135 ALA A C 1
ATOM 1084 O O . ALA A 1 135 ? -16.455 -23.282 15.182 1.00 41.38 135 ALA A O 1
ATOM 1085 N N . ALA A 1 136 ? -14.415 -22.581 14.582 1.00 40.44 136 ALA A N 1
ATOM 1086 C CA . ALA A 1 136 ? -14.232 -21.672 15.714 1.00 40.44 136 ALA A CA 1
ATOM 1087 C C . ALA A 1 136 ? -14.253 -20.196 15.263 1.00 40.44 136 ALA A C 1
ATOM 1089 O O . ALA A 1 136 ? -13.261 -19.676 14.762 1.00 40.44 136 ALA A O 1
ATOM 1090 N N . ASP A 1 137 ? -15.381 -19.530 15.534 1.00 41.78 137 ASP A N 1
ATOM 1091 C CA . ASP A 1 137 ? -15.609 -18.072 15.447 1.00 41.78 137 ASP A CA 1
ATOM 1092 C C . ASP A 1 137 ? -15.898 -17.444 14.060 1.00 41.78 137 ASP A C 1
ATOM 1094 O O . ASP A 1 137 ? -15.634 -16.264 13.833 1.00 41.78 137 ASP A O 1
ATOM 1098 N N . GLU A 1 138 ? -16.583 -18.164 13.162 1.00 43.91 138 GLU A N 1
ATOM 1099 C CA . GLU A 1 138 ? -17.365 -17.523 12.085 1.00 43.91 138 GLU A CA 1
ATOM 1100 C C . GLU A 1 138 ? -18.729 -17.028 12.601 1.00 43.91 138 GLU A C 1
ATOM 1102 O O . GLU A 1 138 ? -19.798 -17.480 12.182 1.00 43.91 138 GLU A O 1
ATOM 1107 N N . ARG A 1 139 ? -18.723 -16.064 13.532 1.00 55.22 139 ARG A N 1
ATOM 1108 C CA . ARG A 1 139 ? -19.959 -15.339 13.853 1.00 55.22 139 ARG A CA 1
ATOM 1109 C C . ARG A 1 139 ? -20.372 -14.530 12.607 1.00 55.22 139 ARG A C 1
ATOM 1111 O O . ARG A 1 139 ? -19.538 -13.774 12.103 1.00 55.22 139 ARG A O 1
ATOM 1118 N N . PRO A 1 140 ? -21.613 -14.650 12.089 1.00 61.97 140 PRO A N 1
ATOM 1119 C CA . PRO A 1 140 ? -21.992 -13.982 10.846 1.00 61.97 140 PRO A CA 1
ATOM 1120 C C . PRO A 1 140 ? -21.801 -12.465 10.937 1.00 61.97 140 PRO A C 1
ATOM 1122 O O . PRO A 1 140 ? -22.453 -11.809 11.747 1.00 61.97 140 PRO A O 1
ATOM 1125 N N . VAL A 1 141 ? -20.924 -11.915 10.088 1.00 69.25 141 VAL A N 1
ATOM 1126 C CA . VAL A 1 141 ? -20.652 -10.468 10.011 1.00 69.25 141 VAL A CA 1
ATOM 1127 C C . VAL A 1 141 ? -21.972 -9.736 9.781 1.00 69.25 141 VAL A C 1
ATOM 1129 O O . VAL A 1 141 ? -22.668 -10.018 8.798 1.00 69.25 141 VAL A O 1
ATOM 1132 N N . ALA A 1 142 ? -22.333 -8.820 10.679 1.00 78.31 142 ALA A N 1
ATOM 1133 C CA . ALA A 1 142 ? -23.630 -8.152 10.632 1.00 78.31 142 ALA A CA 1
ATOM 1134 C C . ALA A 1 142 ? -23.797 -7.343 9.324 1.00 78.31 142 ALA A C 1
ATOM 1136 O O . ALA A 1 142 ? -22.804 -6.865 8.769 1.00 78.31 142 ALA A O 1
ATOM 1137 N N . PRO A 1 143 ? -25.028 -7.128 8.813 1.00 82.12 143 PRO A N 1
ATOM 1138 C CA . PRO A 1 143 ? -25.242 -6.306 7.618 1.00 82.12 143 PRO A CA 1
ATOM 1139 C C . PRO A 1 143 ? -24.611 -4.908 7.722 1.00 82.12 143 PRO A C 1
ATOM 1141 O O . PRO A 1 143 ? -23.998 -4.447 6.764 1.00 82.12 143 PRO A O 1
ATOM 1144 N N . SER A 1 144 ? -24.683 -4.283 8.901 1.00 72.69 144 SER A N 1
ATOM 1145 C CA . SER A 1 144 ? -24.045 -2.999 9.214 1.00 72.69 144 SER A CA 1
ATOM 1146 C C . SER A 1 144 ? -22.514 -3.053 9.175 1.00 72.69 144 SER A C 1
ATOM 1148 O O . SER A 1 144 ? -21.888 -2.126 8.675 1.00 72.69 144 SER A O 1
ATOM 1150 N N . GLU A 1 145 ? -21.898 -4.137 9.650 1.00 76.75 145 GLU A N 1
ATOM 1151 C CA . GLU A 1 145 ? -20.443 -4.339 9.578 1.00 76.75 145 GLU A CA 1
ATOM 1152 C C . GLU A 1 145 ? -19.969 -4.584 8.139 1.00 76.75 145 GLU A C 1
ATOM 1154 O O . GLU A 1 145 ? -18.890 -4.133 7.757 1.00 76.75 145 GLU A O 1
ATOM 1159 N N . ARG A 1 146 ? -20.774 -5.272 7.315 1.00 82.94 146 ARG A N 1
ATOM 1160 C CA . ARG A 1 146 ? -20.495 -5.418 5.877 1.00 82.94 146 ARG A CA 1
ATOM 1161 C C . ARG A 1 146 ? -20.561 -4.068 5.164 1.00 82.94 146 ARG A C 1
ATOM 1163 O O . ARG A 1 146 ? -19.651 -3.748 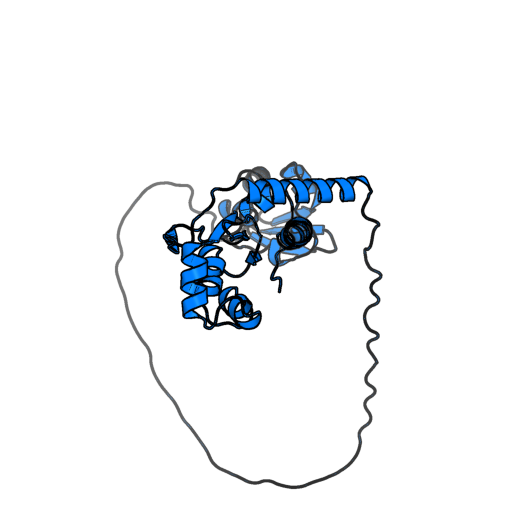4.406 1.00 82.94 146 ARG A O 1
ATOM 1170 N N . GLU A 1 147 ? -21.586 -3.269 5.451 1.00 81.12 147 GLU A N 1
ATOM 1171 C CA . GLU A 1 147 ? -21.740 -1.919 4.899 1.00 81.12 147 GLU A CA 1
ATOM 1172 C C . GLU A 1 147 ? -20.609 -0.979 5.353 1.00 81.12 147 GLU A C 1
ATOM 1174 O O . GLU A 1 147 ? -20.067 -0.231 4.541 1.00 81.12 147 GLU A O 1
ATOM 1179 N N . ALA A 1 148 ? -20.171 -1.058 6.615 1.00 76.00 148 ALA A N 1
ATOM 1180 C CA . ALA A 1 148 ? -19.012 -0.311 7.108 1.00 76.00 148 ALA A CA 1
A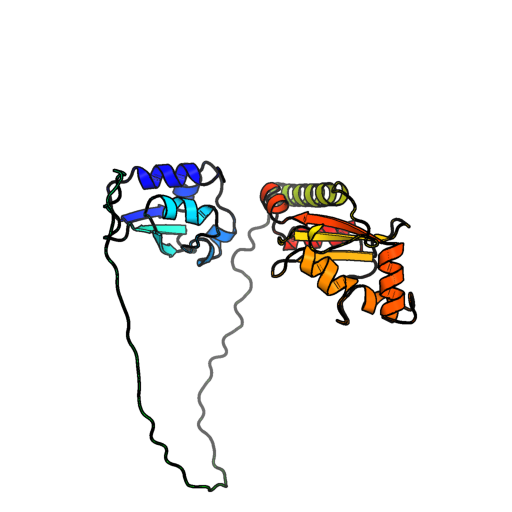TOM 1181 C C . ALA A 1 148 ? -17.743 -0.634 6.297 1.00 76.00 148 ALA A C 1
ATOM 1183 O O . ALA A 1 148 ? -17.144 0.273 5.723 1.00 76.00 148 ALA A O 1
ATOM 1184 N N . ARG A 1 149 ? -17.409 -1.923 6.122 1.00 84.94 149 ARG A N 1
ATOM 1185 C CA . ARG A 1 149 ? -16.244 -2.361 5.325 1.00 84.94 149 ARG A CA 1
ATOM 1186 C C . ARG A 1 149 ? -16.318 -1.931 3.856 1.00 84.94 149 ARG A C 1
ATOM 1188 O O . ARG A 1 149 ? -15.291 -1.616 3.257 1.00 84.94 149 ARG A O 1
ATOM 1195 N N . ILE A 1 150 ? -17.515 -1.903 3.262 1.00 85.44 150 ILE A N 1
ATOM 1196 C CA . ILE A 1 150 ? -17.718 -1.375 1.902 1.00 85.44 150 ILE A CA 1
ATOM 1197 C C . ILE A 1 150 ? -17.385 0.121 1.860 1.00 85.44 150 ILE A C 1
ATOM 1199 O O . ILE A 1 150 ? -16.714 0.575 0.932 1.00 85.44 150 ILE A O 1
ATOM 1203 N N . ASN A 1 151 ? -17.817 0.893 2.857 1.00 81.50 151 ASN A N 1
ATOM 1204 C CA . ASN A 1 151 ? -17.560 2.329 2.913 1.00 81.50 151 ASN A CA 1
ATOM 1205 C C . ASN A 1 151 ? -16.092 2.660 3.227 1.00 81.50 151 ASN A C 1
ATOM 1207 O O . ASN A 1 151 ? -15.523 3.494 2.526 1.00 81.50 151 ASN A O 1
ATOM 1211 N N . GLU A 1 152 ? -15.438 1.928 4.132 1.00 87.75 152 GLU A N 1
ATOM 1212 C CA . GLU A 1 152 ? -13.981 1.982 4.337 1.00 87.75 152 GLU A CA 1
ATOM 1213 C C . GLU A 1 152 ? -13.216 1.727 3.024 1.00 87.75 152 GLU A C 1
ATOM 1215 O O . GLU A 1 152 ? -12.338 2.501 2.641 1.00 87.75 152 GLU A O 1
ATOM 1220 N N . GLY A 1 153 ? -13.583 0.677 2.277 1.00 88.00 153 GLY A N 1
ATOM 1221 C CA . GLY A 1 153 ? -12.977 0.365 0.978 1.00 88.00 153 GLY A CA 1
ATOM 1222 C C . GLY A 1 153 ? -13.170 1.482 -0.056 1.00 88.00 153 GLY A C 1
ATOM 1223 O O . GLY A 1 153 ? -12.233 1.847 -0.772 1.00 88.00 153 GLY A O 1
ATOM 1224 N N . ARG A 1 154 ? -14.364 2.089 -0.104 1.00 92.69 154 ARG A N 1
ATOM 1225 C CA . ARG A 1 154 ? -14.653 3.261 -0.955 1.00 92.69 154 ARG A CA 1
ATOM 1226 C C . ARG A 1 154 ? -13.809 4.472 -0.559 1.00 92.69 154 ARG A C 1
ATOM 1228 O O . ARG A 1 154 ? -13.358 5.199 -1.444 1.00 92.69 154 ARG A O 1
ATOM 1235 N N . GLU A 1 155 ? -13.592 4.698 0.733 1.00 91.31 155 GLU A N 1
ATOM 1236 C CA . GLU A 1 155 ? -12.737 5.777 1.236 1.00 91.31 155 GLU A CA 1
ATOM 1237 C C . GLU A 1 155 ? -11.265 5.547 0.901 1.00 91.31 155 GLU A C 1
ATOM 1239 O O . GLU A 1 155 ? -10.628 6.474 0.406 1.00 91.31 155 GLU A O 1
ATOM 1244 N N . VAL A 1 156 ? -10.746 4.320 1.034 1.00 94.38 156 VAL A N 1
ATOM 1245 C CA . VAL A 1 156 ? -9.387 3.966 0.583 1.00 94.38 156 VAL A CA 1
ATOM 1246 C C . VAL A 1 156 ? -9.194 4.290 -0.897 1.00 94.38 156 VAL A C 1
ATOM 1248 O O . VAL A 1 156 ? -8.224 4.961 -1.254 1.00 94.38 156 VAL A O 1
ATOM 1251 N N . VAL A 1 157 ? -10.114 3.846 -1.762 1.00 96.62 157 VAL A N 1
ATOM 1252 C CA . VAL A 1 157 ? -10.011 4.077 -3.213 1.00 96.62 157 VAL A CA 1
ATOM 1253 C C . VAL A 1 157 ? -10.090 5.569 -3.539 1.00 96.62 157 VAL A C 1
ATOM 1255 O O . VAL A 1 157 ? -9.272 6.067 -4.311 1.00 96.62 157 VAL A O 1
ATOM 1258 N N . ARG A 1 158 ? -11.014 6.312 -2.916 1.00 94.12 158 ARG A N 1
ATOM 1259 C CA . ARG A 1 158 ? -11.080 7.776 -3.062 1.00 94.12 158 ARG A CA 1
ATOM 1260 C C . ARG A 1 158 ? -9.785 8.442 -2.605 1.00 94.12 158 ARG A C 1
ATOM 1262 O O . ARG A 1 158 ? -9.288 9.311 -3.315 1.00 94.12 158 ARG A O 1
ATOM 1269 N N . ALA A 1 159 ? -9.230 8.031 -1.467 1.00 93.88 159 ALA A N 1
ATOM 1270 C CA . ALA A 1 159 ? -8.026 8.620 -0.899 1.00 93.88 159 ALA A CA 1
ATOM 1271 C C . ALA A 1 159 ? -6.818 8.426 -1.823 1.00 93.88 159 ALA A C 1
ATOM 1273 O O . ALA A 1 159 ? -6.160 9.410 -2.154 1.00 93.88 159 ALA A O 1
ATOM 1274 N N . ILE A 1 160 ? -6.562 7.201 -2.308 1.00 97.69 160 ILE A N 1
ATOM 1275 C CA . ILE A 1 160 ? -5.423 6.957 -3.208 1.00 97.69 160 ILE A CA 1
ATOM 1276 C C . ILE A 1 160 ? -5.592 7.634 -4.572 1.00 97.69 160 ILE A C 1
ATOM 1278 O O . ILE A 1 160 ? -4.651 8.248 -5.062 1.00 97.69 160 ILE A O 1
ATOM 1282 N N . LEU A 1 161 ? -6.792 7.609 -5.162 1.00 93.69 161 LEU A N 1
ATOM 1283 C CA . LEU A 1 161 ? -7.037 8.277 -6.447 1.00 93.69 161 LEU A CA 1
ATOM 1284 C C . LEU A 1 161 ? -7.019 9.813 -6.344 1.00 93.69 161 LEU A C 1
ATOM 1286 O O . LEU A 1 161 ? -6.876 10.481 -7.368 1.00 93.69 161 LEU A O 1
ATOM 1290 N N . SER A 1 162 ? -7.098 10.366 -5.129 1.00 93.44 162 SER A N 1
ATOM 1291 C CA . SER A 1 162 ? -6.989 11.806 -4.857 1.00 93.44 162 SER A CA 1
ATOM 1292 C C . SER A 1 162 ? -5.581 12.262 -4.454 1.00 93.44 162 SER A C 1
ATOM 1294 O O . SER A 1 162 ? -5.365 13.465 -4.308 1.00 93.44 162 SER A O 1
ATOM 1296 N N . THR A 1 163 ? -4.606 11.360 -4.259 1.00 95.81 163 THR A N 1
ATOM 1297 C CA . THR A 1 163 ? -3.232 11.791 -3.940 1.00 95.81 163 THR A CA 1
ATOM 1298 C C . THR A 1 163 ? -2.552 12.423 -5.155 1.00 95.81 163 THR A C 1
ATOM 1300 O O . THR A 1 163 ? -2.889 12.067 -6.289 1.00 95.81 163 THR A O 1
ATOM 1303 N N . PRO A 1 164 ? -1.529 13.277 -4.963 1.00 94.94 164 PRO A N 1
ATOM 1304 C CA . PRO A 1 164 ? -0.685 13.743 -6.057 1.00 94.94 164 PRO A CA 1
ATOM 1305 C C . PRO A 1 164 ? -0.166 12.593 -6.932 1.00 94.94 164 PRO A C 1
ATOM 1307 O O . PRO A 1 164 ? 0.169 11.514 -6.435 1.00 94.94 164 PRO A O 1
ATOM 1310 N N . LYS A 1 165 ? -0.104 12.844 -8.242 1.00 95.88 165 LYS A N 1
ATOM 1311 C CA . LYS A 1 165 ? 0.494 11.950 -9.238 1.00 95.88 165 LYS A CA 1
ATOM 1312 C C . LYS A 1 165 ? 1.978 12.276 -9.373 1.00 95.88 165 LYS A C 1
ATOM 1314 O O . LYS A 1 165 ? 2.332 13.391 -9.747 1.00 95.88 165 LYS A O 1
ATOM 1319 N N . TYR A 1 166 ? 2.840 11.302 -9.107 1.00 95.38 166 TYR A N 1
ATOM 1320 C CA . TYR A 1 166 ? 4.281 11.419 -9.308 1.00 95.38 166 TYR A CA 1
ATOM 1321 C C . TYR A 1 166 ? 4.637 10.825 -10.676 1.00 95.38 166 TYR A C 1
ATOM 1323 O O . TYR A 1 166 ? 4.418 9.635 -10.899 1.00 95.38 166 TYR A O 1
ATOM 1331 N N . SER A 1 167 ? 5.170 11.629 -11.600 1.00 96.38 167 SER A N 1
ATOM 1332 C CA . SER A 1 167 ? 5.682 11.118 -12.883 1.00 96.38 167 SER A CA 1
ATOM 1333 C C . SER A 1 167 ? 6.916 10.247 -12.659 1.00 96.38 167 SER A C 1
ATOM 1335 O O . SER A 1 167 ? 7.799 10.618 -11.882 1.00 96.38 167 SER A O 1
ATOM 1337 N N . PHE A 1 168 ? 7.004 9.116 -13.366 1.00 96.31 168 PHE A N 1
ATOM 1338 C CA . PHE A 1 168 ? 8.186 8.252 -13.335 1.00 96.31 168 PHE A CA 1
ATOM 1339 C C . PHE A 1 168 ? 9.427 8.891 -13.987 1.00 96.31 168 PHE A C 1
ATOM 1341 O O . PHE A 1 168 ? 10.543 8.484 -13.659 1.00 96.31 168 PHE A O 1
ATOM 1348 N N . ARG A 1 169 ? 9.254 9.905 -14.850 1.00 94.62 169 ARG A N 1
ATOM 1349 C CA . ARG A 1 169 ? 10.331 10.612 -15.570 1.00 94.62 169 ARG A CA 1
ATOM 1350 C C . ARG A 1 169 ? 11.385 11.171 -14.619 1.00 94.62 169 ARG A C 1
ATOM 1352 O O . ARG A 1 169 ? 12.569 10.852 -14.732 1.00 94.62 169 ARG A O 1
ATOM 1359 N N . ASP A 1 170 ? 10.897 11.917 -13.632 1.00 91.00 170 ASP A N 1
ATOM 1360 C CA . ASP A 1 170 ? 11.682 12.643 -12.632 1.00 91.00 170 ASP A CA 1
ATOM 1361 C C . ASP A 1 170 ? 11.588 11.984 -11.245 1.00 91.00 170 ASP A C 1
ATOM 1363 O O . ASP A 1 170 ? 11.762 12.638 -10.211 1.00 91.00 170 ASP A O 1
ATOM 1367 N N . LEU A 1 171 ? 11.220 10.702 -11.188 1.00 91.94 171 LEU A N 1
ATOM 1368 C CA . LEU A 1 171 ? 11.044 9.993 -9.928 1.00 91.94 171 LEU A CA 1
ATOM 1369 C C . LEU A 1 171 ? 12.404 9.666 -9.313 1.00 91.94 171 LEU A C 1
ATOM 1371 O O . LEU A 1 171 ? 13.257 9.036 -9.936 1.00 91.94 171 LEU A O 1
ATOM 1375 N N . THR A 1 172 ? 12.578 10.047 -8.054 1.00 91.50 172 THR A N 1
ATOM 1376 C CA . THR A 1 172 ? 13.700 9.637 -7.206 1.00 91.50 172 THR A CA 1
ATOM 1377 C C . THR A 1 172 ? 13.149 8.940 -5.964 1.00 91.50 172 THR A C 1
ATOM 1379 O O . THR A 1 172 ? 12.019 9.234 -5.564 1.00 91.50 172 THR A O 1
ATOM 1382 N N . PRO A 1 173 ? 13.925 8.068 -5.290 1.00 89.88 173 PRO A N 1
ATOM 1383 C CA . PRO A 1 173 ? 13.485 7.441 -4.044 1.00 89.88 173 PRO A CA 1
ATOM 1384 C C . PRO A 1 173 ? 12.997 8.447 -2.988 1.00 89.88 173 PRO A C 1
ATOM 1386 O O . PRO A 1 173 ? 12.019 8.193 -2.295 1.00 89.88 173 PRO A O 1
ATOM 1389 N N . SER A 1 174 ? 13.625 9.624 -2.919 1.00 91.00 174 SER A N 1
ATOM 1390 C CA . SER A 1 174 ? 13.276 10.714 -1.999 1.00 91.00 174 SER A CA 1
ATOM 1391 C C . SER A 1 174 ? 11.951 11.430 -2.295 1.00 91.00 174 SER A C 1
ATOM 1393 O O . SER A 1 174 ? 11.484 12.189 -1.451 1.00 91.00 174 SER A O 1
ATOM 1395 N N . ARG A 1 175 ? 11.343 11.229 -3.474 1.00 92.12 175 ARG A N 1
ATOM 1396 C CA . ARG A 1 175 ? 10.029 11.803 -3.823 1.00 92.12 175 ARG A CA 1
ATOM 1397 C C . ARG A 1 175 ? 8.852 10.941 -3.362 1.00 92.12 175 ARG A C 1
ATOM 1399 O O . ARG A 1 175 ? 7.718 11.404 -3.429 1.00 92.12 175 ARG A O 1
ATOM 1406 N N . LEU A 1 176 ? 9.109 9.715 -2.908 1.00 93.31 176 LEU A N 1
ATOM 1407 C CA . LEU A 1 176 ? 8.097 8.794 -2.396 1.00 93.31 176 LEU A CA 1
ATOM 1408 C C . LEU A 1 176 ? 8.247 8.606 -0.881 1.00 93.31 176 LEU A C 1
ATOM 1410 O O . LEU A 1 176 ? 9.365 8.698 -0.373 1.00 93.31 176 LEU A O 1
ATOM 1414 N N . PRO A 1 177 ? 7.159 8.295 -0.153 1.00 91.69 177 PRO A N 1
ATOM 1415 C CA . PRO A 1 177 ? 7.242 8.003 1.270 1.00 91.69 177 PRO A CA 1
ATOM 1416 C C . PRO A 1 177 ? 8.157 6.813 1.571 1.00 91.69 177 PRO A C 1
ATOM 1418 O O . PRO A 1 177 ? 8.048 5.751 0.945 1.00 91.69 177 PRO A O 1
ATOM 1421 N N . ASP A 1 178 ? 9.005 6.961 2.590 1.00 93.00 178 ASP A N 1
ATOM 1422 C CA . ASP A 1 178 ? 9.786 5.854 3.150 1.00 93.00 178 ASP A CA 1
ATOM 1423 C C . ASP A 1 178 ? 8.977 5.092 4.218 1.00 93.00 178 ASP A C 1
ATOM 1425 O O . ASP A 1 178 ? 9.382 4.916 5.363 1.00 93.00 178 ASP A O 1
ATOM 1429 N N . SER A 1 179 ? 7.758 4.698 3.848 1.00 91.38 179 SER A N 1
ATOM 1430 C CA . SER A 1 179 ? 6.793 4.024 4.717 1.00 91.38 179 SER A CA 1
ATOM 1431 C C . SER A 1 179 ? 6.004 2.950 3.951 1.00 91.38 179 SER A C 1
ATOM 1433 O O . SER A 1 179 ? 5.921 3.010 2.719 1.00 91.38 179 SER A O 1
ATOM 1435 N N . PRO A 1 180 ? 5.438 1.939 4.637 1.00 96.44 180 PRO A N 1
ATOM 1436 C CA . PRO A 1 180 ? 4.490 0.994 4.044 1.00 96.44 180 PRO A CA 1
ATOM 1437 C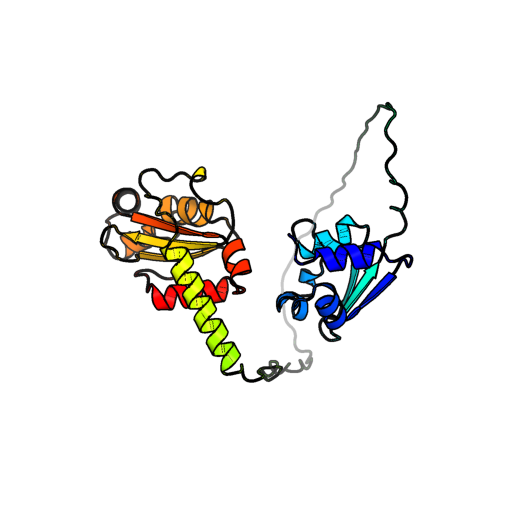 C . PRO A 1 180 ? 3.221 1.676 3.508 1.00 96.44 180 PRO A C 1
ATOM 1439 O O . PRO A 1 180 ? 2.846 2.761 3.958 1.00 96.44 180 PRO A O 1
ATOM 1442 N N . GLY A 1 181 ? 2.509 1.026 2.584 1.00 96.50 181 GLY A N 1
ATOM 1443 C CA . GLY A 1 181 ? 1.269 1.574 2.024 1.00 96.50 181 GLY A CA 1
ATOM 1444 C C . GLY A 1 181 ? 0.773 0.889 0.751 1.00 96.50 181 GLY A C 1
ATOM 1445 O O . GLY A 1 181 ? 1.262 -0.174 0.365 1.00 96.50 181 GLY A O 1
ATOM 1446 N N . LEU A 1 182 ? -0.190 1.531 0.085 1.00 97.88 182 LEU A N 1
ATOM 1447 C CA . LEU A 1 182 ? -0.714 1.160 -1.234 1.00 97.88 182 LEU A CA 1
ATOM 1448 C C . LEU A 1 182 ? -0.105 2.021 -2.345 1.00 97.88 182 LEU A C 1
ATOM 1450 O O . LEU A 1 182 ? 0.251 3.177 -2.118 1.00 97.88 182 LEU A O 1
ATOM 1454 N N . TYR A 1 183 ? -0.057 1.482 -3.560 1.00 97.81 183 TYR A N 1
ATOM 1455 C CA . TYR A 1 183 ? 0.346 2.203 -4.766 1.00 97.81 183 TYR A CA 1
ATOM 1456 C C . TYR A 1 183 ? -0.539 1.822 -5.962 1.00 97.81 183 TYR A C 1
ATOM 1458 O O . TYR A 1 183 ? -1.022 0.692 -6.061 1.00 97.81 183 TYR A O 1
ATOM 1466 N N . VAL A 1 184 ? -0.723 2.771 -6.881 1.00 98.19 184 VAL A N 1
ATOM 1467 C CA . VAL A 1 184 ? -1.377 2.598 -8.187 1.00 98.19 184 VAL A CA 1
ATOM 1468 C C . VAL A 1 184 ? -0.486 3.242 -9.244 1.00 98.19 184 VAL A C 1
ATOM 1470 O O . VAL A 1 184 ? -0.150 4.417 -9.127 1.00 98.19 184 VAL A O 1
ATOM 1473 N N . ILE A 1 185 ? -0.087 2.471 -10.252 1.00 97.88 185 ILE A N 1
ATOM 1474 C CA . ILE A 1 185 ? 0.677 2.912 -11.420 1.00 97.88 185 ILE A CA 1
ATOM 1475 C C . ILE A 1 185 ? -0.272 2.942 -12.614 1.00 97.88 185 ILE A C 1
ATOM 1477 O O . ILE A 1 185 ? -0.859 1.917 -12.978 1.00 97.88 185 ILE A O 1
ATOM 1481 N N . THR A 1 186 ? -0.383 4.113 -13.227 1.00 97.94 186 THR A N 1
ATOM 1482 C CA . THR A 1 186 ? -1.310 4.397 -14.324 1.00 97.94 186 THR A CA 1
ATOM 1483 C C . THR A 1 186 ? -0.528 4.948 -15.509 1.00 97.94 186 THR A C 1
ATOM 1485 O O . THR A 1 186 ? 0.342 5.803 -15.327 1.00 97.94 186 THR A O 1
ATOM 1488 N N . ALA A 1 187 ? -0.842 4.477 -16.712 1.00 96.38 187 ALA A N 1
ATOM 1489 C CA . ALA A 1 187 ? -0.364 5.069 -17.953 1.00 96.38 187 ALA A CA 1
ATOM 1490 C C . ALA A 1 187 ? -1.044 6.429 -18.212 1.00 96.38 187 ALA A C 1
ATOM 1492 O O . ALA A 1 187 ? -2.133 6.703 -17.702 1.00 96.38 187 ALA A O 1
ATOM 1493 N N . GLU A 1 188 ? -0.446 7.275 -19.052 1.00 91.12 188 GLU A N 1
ATOM 1494 C CA . GLU A 1 188 ? -1.047 8.547 -19.488 1.00 91.12 188 GLU A CA 1
ATOM 1495 C C . GLU A 1 188 ? -2.389 8.364 -20.222 1.00 91.12 188 GLU A C 1
ATOM 1497 O O . GLU A 1 188 ? -3.244 9.245 -20.160 1.00 91.12 188 GLU A O 1
ATOM 1502 N N . SER A 1 189 ? -2.631 7.188 -20.816 1.00 92.31 189 SER A N 1
ATOM 1503 C CA . SER A 1 189 ? -3.929 6.780 -21.381 1.00 92.31 189 SER A CA 1
ATOM 1504 C C . SER A 1 189 ? -5.060 6.656 -20.347 1.00 92.31 189 SER A C 1
ATOM 1506 O O . SER A 1 189 ? -6.223 6.521 -20.723 1.00 92.31 189 SER A O 1
ATOM 1508 N N . GLY A 1 190 ? -4.736 6.658 -19.050 1.00 93.19 190 GLY A N 1
ATOM 1509 C CA . GLY A 1 190 ? -5.661 6.355 -17.958 1.00 93.19 190 GLY A CA 1
ATOM 1510 C C . GLY A 1 190 ? -5.753 4.866 -17.610 1.00 93.19 190 GLY A C 1
ATOM 1511 O O . GLY A 1 190 ? -6.397 4.524 -16.619 1.00 93.19 190 GLY A O 1
ATOM 1512 N N . GLU A 1 191 ? -5.091 3.980 -18.364 1.00 95.56 191 GLU A N 1
ATOM 1513 C CA . GLU A 1 191 ? -5.027 2.552 -18.043 1.00 95.56 191 GLU A CA 1
ATOM 1514 C C . GLU A 1 191 ? -4.231 2.313 -16.753 1.00 95.56 191 GLU A C 1
ATOM 1516 O O . GLU A 1 191 ? -3.080 2.736 -16.619 1.00 95.56 191 GLU A O 1
ATOM 1521 N N . VAL A 1 192 ? -4.820 1.591 -15.799 1.00 97.44 192 VAL A N 1
ATOM 1522 C CA . VAL A 1 192 ? -4.105 1.150 -14.599 1.00 97.44 192 VAL A CA 1
ATOM 1523 C C . VAL A 1 192 ? -3.292 -0.090 -14.953 1.00 97.44 192 VAL A C 1
ATOM 1525 O O . VAL A 1 192 ? -3.835 -1.169 -15.172 1.00 97.44 192 VAL A O 1
ATOM 1528 N N . LEU A 1 193 ? -1.970 0.046 -14.985 1.00 96.44 193 LEU A N 1
ATOM 1529 C CA . LEU A 1 193 ? -1.074 -1.059 -15.322 1.00 96.44 193 LEU A CA 1
ATOM 1530 C C . LEU A 1 193 ? -0.847 -1.973 -14.121 1.00 96.44 193 LEU A C 1
ATOM 1532 O O . LEU A 1 193 ? -0.801 -3.193 -14.254 1.00 96.44 193 LEU A O 1
ATOM 1536 N N . ARG A 1 194 ? -0.692 -1.379 -12.932 1.00 96.25 194 ARG A N 1
ATOM 1537 C CA . ARG A 1 194 ? -0.305 -2.096 -11.715 1.00 96.25 194 ARG A CA 1
ATOM 1538 C C . ARG A 1 194 ? -0.859 -1.412 -10.475 1.00 96.25 194 ARG A C 1
ATOM 1540 O O . ARG A 1 194 ? -0.755 -0.201 -10.340 1.00 96.25 194 ARG A O 1
ATOM 1547 N N . ALA A 1 195 ? -1.359 -2.189 -9.525 1.00 96.31 195 ALA A N 1
ATOM 1548 C CA . ALA A 1 195 ? -1.678 -1.713 -8.184 1.00 96.31 195 ALA A CA 1
ATOM 1549 C C . ALA A 1 195 ? -1.316 -2.783 -7.146 1.00 96.31 195 ALA A C 1
ATOM 1551 O O . ALA A 1 195 ? -1.121 -3.948 -7.498 1.00 96.31 195 ALA A O 1
ATOM 1552 N N . GLY A 1 196 ? -1.211 -2.390 -5.878 1.00 94.81 196 GLY A N 1
ATOM 1553 C CA . GLY A 1 196 ? -0.992 -3.314 -4.766 1.00 94.81 196 GLY A CA 1
ATOM 1554 C C . GLY A 1 196 ? -0.510 -2.613 -3.501 1.00 94.81 196 GLY A C 1
ATOM 1555 O O . GLY A 1 196 ? -0.549 -1.385 -3.402 1.00 94.81 196 GLY A O 1
ATOM 1556 N N . ARG A 1 197 ? -0.021 -3.396 -2.537 1.00 94.50 197 ARG A N 1
ATOM 1557 C CA . ARG A 1 197 ? 0.541 -2.909 -1.268 1.00 94.50 197 ARG A CA 1
ATOM 1558 C C . ARG A 1 197 ? 2.015 -3.243 -1.073 1.00 94.50 197 ARG A C 1
ATOM 1560 O O . ARG A 1 197 ? 2.614 -4.057 -1.777 1.00 94.50 197 ARG A O 1
ATOM 1567 N N . THR A 1 198 ? 2.590 -2.651 -0.036 1.00 92.19 198 THR A N 1
ATOM 1568 C CA . THR A 1 198 ? 3.864 -3.061 0.544 1.00 92.19 198 THR A CA 1
ATOM 1569 C C . THR A 1 198 ? 3.813 -2.912 2.063 1.00 92.19 198 THR A C 1
ATOM 1571 O O . THR A 1 198 ? 3.369 -1.889 2.570 1.00 92.19 198 THR A O 1
ATOM 1574 N N . ASP A 1 199 ? 4.207 -3.968 2.777 1.00 86.31 199 ASP A N 1
ATOM 1575 C CA . ASP A 1 199 ? 4.179 -4.099 4.244 1.00 86.31 199 ASP A CA 1
ATOM 1576 C C . ASP A 1 199 ? 5.587 -4.280 4.845 1.00 86.31 199 ASP A C 1
ATOM 1578 O O . ASP A 1 199 ? 5.885 -3.740 5.903 1.00 86.31 199 ASP A O 1
ATOM 1582 N N . LYS A 1 200 ? 6.468 -5.012 4.150 1.00 82.19 200 LYS A N 1
ATOM 1583 C CA . LYS A 1 200 ? 7.860 -5.302 4.561 1.00 82.19 200 LYS A CA 1
ATOM 1584 C C . LYS A 1 200 ? 8.917 -4.345 3.991 1.00 82.19 200 LYS A C 1
ATOM 1586 O O . LYS A 1 200 ? 10.094 -4.484 4.300 1.00 82.19 200 LYS A O 1
ATOM 1591 N N . GLN A 1 201 ? 8.521 -3.450 3.092 1.00 87.62 201 GLN A N 1
ATOM 1592 C CA . GLN A 1 201 ? 9.378 -2.489 2.385 1.00 87.62 201 GLN A CA 1
ATOM 1593 C C . GLN A 1 201 ? 8.605 -1.182 2.236 1.00 87.62 201 GLN A C 1
ATOM 1595 O O . GLN A 1 201 ? 7.372 -1.225 2.163 1.00 87.62 201 GLN A O 1
ATOM 1600 N N . SER A 1 202 ? 9.296 -0.049 2.126 1.00 93.25 202 SER A N 1
ATOM 1601 C CA . SER A 1 202 ? 8.639 1.231 1.871 1.00 93.25 202 SER A CA 1
ATOM 1602 C C . SER A 1 202 ? 8.046 1.330 0.463 1.00 93.25 202 SER A C 1
ATOM 1604 O O . SER A 1 202 ? 8.396 0.574 -0.449 1.00 93.25 202 SER A O 1
ATOM 1606 N N . LEU A 1 203 ? 7.129 2.280 0.279 1.00 94.31 203 LEU A N 1
ATOM 1607 C CA . LEU A 1 203 ? 6.569 2.659 -1.018 1.00 94.31 203 LEU A CA 1
ATOM 1608 C C . LEU A 1 203 ? 7.668 3.086 -1.995 1.00 94.31 203 LEU A C 1
ATOM 1610 O O . LEU A 1 203 ? 7.638 2.678 -3.157 1.00 94.31 203 LEU A O 1
ATOM 1614 N N . SER A 1 204 ? 8.664 3.830 -1.508 1.00 93.56 204 SER A N 1
ATOM 1615 C CA . SER A 1 204 ? 9.868 4.179 -2.265 1.00 93.56 204 SER A CA 1
ATOM 1616 C C . SER A 1 204 ? 10.580 2.942 -2.829 1.00 93.56 204 SER A C 1
ATOM 1618 O O . SER A 1 204 ? 10.771 2.830 -4.043 1.00 93.56 204 SER A O 1
ATOM 1620 N N . ASP A 1 205 ? 10.871 1.951 -1.984 1.00 91.88 205 ASP A N 1
ATOM 1621 C CA . ASP A 1 205 ? 11.514 0.702 -2.403 1.00 91.88 205 ASP A CA 1
ATOM 1622 C C . ASP A 1 205 ? 10.640 -0.122 -3.351 1.00 91.88 205 ASP A C 1
ATOM 1624 O O . ASP A 1 205 ? 11.108 -0.594 -4.393 1.00 91.88 205 ASP A O 1
ATOM 1628 N N . ARG A 1 206 ? 9.348 -0.258 -3.039 1.00 94.19 206 ARG A N 1
ATOM 1629 C CA . ARG A 1 206 ? 8.409 -1.022 -3.864 1.00 94.19 206 ARG A CA 1
ATOM 1630 C C . ARG A 1 206 ? 8.306 -0.448 -5.273 1.00 94.19 206 ARG A C 1
ATOM 1632 O O . ARG A 1 206 ? 8.429 -1.194 -6.242 1.00 94.19 206 ARG A O 1
ATOM 1639 N N . VAL A 1 207 ? 8.078 0.855 -5.394 1.00 94.25 207 VAL A N 1
ATOM 1640 C CA . VAL A 1 207 ? 7.820 1.507 -6.681 1.00 94.25 207 VAL A CA 1
ATOM 1641 C C . VAL A 1 207 ? 9.123 1.745 -7.446 1.00 94.25 207 VAL A C 1
ATOM 1643 O O . VAL A 1 207 ? 9.232 1.356 -8.609 1.00 94.25 207 VAL A O 1
ATOM 1646 N N . TYR A 1 208 ? 10.139 2.333 -6.809 1.00 92.75 208 TYR A N 1
ATOM 1647 C CA . TYR A 1 208 ? 11.382 2.680 -7.496 1.00 92.75 208 TYR A CA 1
ATOM 1648 C C . TYR A 1 208 ? 12.318 1.475 -7.639 1.00 92.75 208 TYR A C 1
ATOM 1650 O O . TYR A 1 208 ? 12.712 1.130 -8.754 1.00 92.75 208 TYR A O 1
ATOM 1658 N N . ARG A 1 209 ? 12.684 0.806 -6.534 1.00 89.00 209 ARG A N 1
ATOM 1659 C CA . ARG A 1 209 ? 13.690 -0.272 -6.585 1.00 89.00 209 ARG A CA 1
ATOM 1660 C C . ARG A 1 209 ? 13.151 -1.533 -7.255 1.00 89.00 209 ARG A C 1
ATOM 1662 O O . ARG A 1 209 ? 13.866 -2.106 -8.068 1.00 89.00 209 ARG A O 1
ATOM 1669 N N . ASN A 1 210 ? 11.905 -1.935 -6.987 1.00 90.94 210 ASN A N 1
ATOM 1670 C CA . ASN A 1 210 ? 11.361 -3.172 -7.565 1.00 90.94 210 ASN A CA 1
ATOM 1671 C C . ASN A 1 210 ? 10.692 -2.956 -8.933 1.00 90.94 210 ASN A C 1
ATOM 1673 O O . ASN A 1 210 ? 11.062 -3.644 -9.881 1.00 90.94 210 ASN A O 1
ATOM 1677 N N . HIS A 1 211 ? 9.727 -2.032 -9.067 1.00 89.69 211 HIS A N 1
ATOM 1678 C CA . HIS A 1 211 ? 8.991 -1.861 -10.334 1.00 89.69 211 HIS A CA 1
ATOM 1679 C C . HIS A 1 211 ? 9.790 -1.136 -11.428 1.00 89.69 211 HIS A C 1
ATOM 1681 O O . HIS A 1 211 ? 9.744 -1.584 -12.573 1.00 89.69 211 HIS A O 1
ATOM 1687 N N . LEU A 1 212 ? 10.534 -0.069 -11.100 1.00 90.19 212 LEU A N 1
ATOM 1688 C CA . LEU A 1 212 ? 11.318 0.682 -12.092 1.00 90.19 212 LEU A CA 1
ATOM 1689 C C . LEU A 1 212 ? 12.743 0.140 -12.291 1.00 90.19 212 LEU A C 1
ATOM 1691 O O . LEU A 1 212 ? 13.196 0.020 -13.425 1.00 90.19 212 LEU A O 1
ATOM 1695 N N . MET A 1 213 ? 13.480 -0.182 -11.227 1.00 86.94 213 MET A N 1
ATOM 1696 C CA . MET A 1 213 ? 14.898 -0.571 -11.342 1.00 86.94 213 MET A CA 1
ATOM 1697 C C . MET A 1 213 ? 15.145 -2.084 -11.340 1.00 86.94 213 MET A C 1
ATOM 1699 O O . MET A 1 213 ? 16.182 -2.521 -11.835 1.00 86.94 213 MET A O 1
ATOM 1703 N N . GLY A 1 214 ? 14.215 -2.878 -10.811 1.00 82.62 214 GLY A N 1
ATOM 1704 C CA . GLY A 1 214 ? 14.397 -4.311 -10.600 1.00 82.62 214 GLY A CA 1
ATOM 1705 C C . GLY A 1 214 ? 14.352 -5.151 -11.878 1.00 82.62 214 GLY A C 1
ATOM 1706 O O . GLY A 1 214 ? 13.890 -4.709 -12.931 1.00 82.62 214 GLY A O 1
ATOM 1707 N N . SER A 1 215 ? 14.776 -6.406 -11.746 1.00 74.12 215 SER A N 1
ATOM 1708 C CA . SER A 1 215 ? 14.765 -7.437 -12.795 1.00 74.12 215 SER A CA 1
ATOM 1709 C C . SER A 1 215 ? 13.904 -8.660 -12.436 1.00 74.12 215 SER A C 1
ATOM 1711 O O . SER A 1 215 ? 13.982 -9.696 -13.093 1.00 74.12 215 SER A O 1
ATOM 1713 N N . GLN A 1 216 ? 13.094 -8.582 -11.373 1.00 77.69 216 GLN A N 1
ATOM 1714 C CA . GLN A 1 216 ? 12.274 -9.710 -10.925 1.00 77.69 216 GLN A CA 1
ATOM 1715 C C . GLN A 1 216 ? 11.104 -9.947 -11.892 1.00 77.69 216 GLN A C 1
ATOM 1717 O O . GLN A 1 216 ? 10.395 -9.006 -12.235 1.00 77.69 216 GLN A O 1
ATOM 1722 N N . GLN A 1 217 ? 10.831 -11.207 -12.256 1.00 69.88 217 GLN A N 1
ATOM 1723 C CA . GLN A 1 217 ? 9.795 -11.573 -13.246 1.00 69.88 217 GLN A CA 1
ATOM 1724 C C . GLN A 1 217 ? 8.376 -11.051 -12.933 1.00 69.88 217 GLN A C 1
ATOM 1726 O O . GLN A 1 217 ? 7.555 -10.918 -13.834 1.00 69.88 217 GLN A O 1
ATOM 1731 N N . ALA A 1 218 ? 8.085 -10.771 -11.660 1.00 76.94 218 ALA A N 1
ATOM 1732 C CA . ALA A 1 218 ? 6.798 -10.267 -11.178 1.00 76.94 218 ALA A CA 1
ATOM 1733 C C . ALA A 1 218 ? 6.716 -8.724 -11.102 1.00 76.94 218 ALA A C 1
ATOM 1735 O O . ALA A 1 218 ? 5.789 -8.183 -10.494 1.00 76.94 218 ALA A O 1
ATOM 1736 N N . ASN A 1 219 ? 7.710 -8.002 -11.633 1.00 85.81 219 ASN A N 1
ATOM 1737 C CA . ASN A 1 219 ? 7.713 -6.541 -11.671 1.00 85.81 219 ASN A CA 1
ATOM 1738 C C . ASN A 1 219 ? 7.117 -5.992 -12.979 1.00 85.81 219 ASN A C 1
ATOM 1740 O O . ASN A 1 219 ? 6.876 -6.729 -13.932 1.00 85.81 219 ASN A O 1
ATOM 1744 N N . LEU A 1 220 ? 6.872 -4.677 -13.020 1.00 90.31 220 LEU A N 1
ATOM 1745 C CA . LEU A 1 220 ? 6.127 -4.056 -14.123 1.00 90.31 220 LEU A CA 1
ATOM 1746 C C . LEU A 1 220 ? 6.886 -4.162 -15.456 1.00 90.31 220 LEU A C 1
ATOM 1748 O O . LEU A 1 220 ? 6.291 -4.518 -16.466 1.00 90.31 220 LEU A O 1
ATOM 1752 N N . ARG A 1 221 ? 8.204 -3.923 -15.450 1.00 93.50 221 ARG A N 1
ATOM 1753 C CA . ARG A 1 221 ? 9.052 -4.035 -16.649 1.00 93.50 221 ARG A CA 1
ATOM 1754 C C . ARG A 1 221 ? 9.049 -5.449 -17.222 1.00 93.50 221 ARG A C 1
ATOM 1756 O O . ARG A 1 221 ? 8.849 -5.619 -18.418 1.00 93.50 221 ARG A O 1
ATOM 1763 N N . ALA A 1 222 ? 9.220 -6.461 -16.373 1.00 90.69 222 ALA A N 1
ATOM 1764 C CA . ALA A 1 222 ? 9.180 -7.855 -16.798 1.00 90.69 222 ALA A CA 1
ATOM 1765 C C . ALA A 1 222 ? 7.797 -8.257 -17.336 1.00 90.69 222 ALA A C 1
ATOM 1767 O O . ALA A 1 222 ? 7.719 -9.041 -18.278 1.00 90.69 222 ALA A O 1
ATOM 1768 N N . GLN A 1 223 ? 6.712 -7.701 -16.784 1.00 92.19 223 GLN A N 1
ATOM 1769 C CA . GLN A 1 223 ? 5.355 -7.932 -17.284 1.00 92.19 223 GLN A CA 1
ATOM 1770 C C . GLN A 1 223 ? 5.100 -7.254 -18.640 1.00 92.19 223 GLN A C 1
ATOM 1772 O O . GLN A 1 223 ? 4.523 -7.905 -19.506 1.00 92.19 223 GLN A O 1
ATOM 1777 N N . LEU A 1 224 ? 5.579 -6.027 -18.870 1.00 93.38 224 LEU A N 1
ATOM 1778 C CA . LEU A 1 224 ? 5.502 -5.361 -20.182 1.00 93.38 224 LEU A CA 1
ATOM 1779 C C . LEU A 1 224 ? 6.241 -6.167 -21.265 1.00 93.38 224 LEU A C 1
ATOM 1781 O O . LEU A 1 224 ? 5.661 -6.499 -22.297 1.00 93.38 224 LEU A O 1
ATOM 1785 N N . VAL A 1 225 ? 7.483 -6.588 -20.992 1.00 93.50 225 VAL A N 1
ATOM 1786 C CA . VAL A 1 225 ? 8.264 -7.419 -21.929 1.00 93.50 225 VAL A CA 1
ATOM 1787 C C . VAL A 1 225 ? 7.589 -8.768 -22.182 1.00 93.50 225 VAL A C 1
ATOM 1789 O O . VAL A 1 225 ? 7.445 -9.195 -23.324 1.00 93.50 225 VAL A O 1
ATOM 1792 N N . LYS A 1 226 ? 7.110 -9.441 -21.128 1.00 92.31 226 LYS A N 1
ATOM 1793 C CA . LYS A 1 226 ? 6.450 -10.752 -21.242 1.00 92.31 226 LYS A CA 1
ATOM 1794 C C . LYS A 1 226 ? 5.174 -10.714 -22.094 1.00 92.31 226 LYS A C 1
ATOM 1796 O O . LYS A 1 226 ? 4.843 -11.726 -22.706 1.00 92.31 226 LYS A O 1
ATOM 1801 N N . ASN A 1 227 ? 4.457 -9.591 -22.112 1.00 92.06 227 ASN A N 1
ATOM 1802 C CA . ASN A 1 227 ? 3.239 -9.422 -22.908 1.00 92.06 227 ASN A CA 1
ATOM 1803 C C . ASN A 1 227 ? 3.494 -8.806 -24.297 1.00 92.06 227 ASN A C 1
ATOM 1805 O O . ASN A 1 227 ? 2.542 -8.628 -25.053 1.00 92.06 227 ASN A O 1
ATOM 1809 N N . GLY A 1 228 ? 4.752 -8.517 -24.650 1.00 93.31 228 GLY A N 1
ATOM 1810 C CA . GLY A 1 228 ? 5.119 -7.929 -25.939 1.00 93.31 228 GLY A CA 1
ATOM 1811 C C . GLY A 1 228 ? 4.834 -6.429 -26.061 1.00 93.31 228 GLY A C 1
ATOM 1812 O O . GLY A 1 228 ? 4.873 -5.909 -27.170 1.00 93.31 228 GLY A O 1
ATOM 1813 N N . ASP A 1 229 ? 4.568 -5.729 -24.950 1.00 92.75 229 ASP A N 1
ATOM 1814 C CA . ASP A 1 229 ? 4.417 -4.265 -24.938 1.00 92.75 229 ASP A CA 1
ATOM 1815 C C . ASP A 1 229 ? 5.767 -3.547 -25.153 1.00 92.75 229 ASP A C 1
ATOM 1817 O O . ASP A 1 229 ? 5.797 -2.391 -25.569 1.00 92.75 229 ASP A O 1
ATOM 1821 N N . CYS A 1 230 ? 6.883 -4.224 -24.853 1.00 94.75 230 CYS A N 1
ATOM 1822 C CA . CYS A 1 230 ? 8.259 -3.770 -25.087 1.00 94.75 230 CYS A CA 1
ATOM 1823 C C . CYS A 1 230 ? 9.138 -4.970 -25.486 1.00 94.75 230 CYS A C 1
ATOM 1825 O O . CYS A 1 230 ? 8.898 -6.087 -25.023 1.00 94.75 230 CYS A O 1
ATOM 1827 N N . ALA A 1 231 ? 10.181 -4.759 -26.286 1.00 94.06 231 ALA A N 1
ATOM 1828 C CA . ALA A 1 231 ? 11.122 -5.798 -26.701 1.00 94.06 231 ALA A CA 1
ATOM 1829 C C . ALA A 1 231 ? 12.078 -6.223 -25.572 1.00 94.06 231 ALA A C 1
ATOM 1831 O O . ALA A 1 231 ? 12.399 -7.408 -25.453 1.00 94.06 231 ALA A O 1
ATOM 1832 N N . ASP A 1 232 ? 12.522 -5.285 -24.727 1.00 94.31 232 ASP A N 1
ATOM 1833 C CA . ASP A 1 232 ? 13.424 -5.578 -23.609 1.00 94.31 232 ASP A CA 1
ATOM 1834 C C . ASP A 1 232 ? 13.174 -4.737 -22.341 1.00 94.31 232 ASP A C 1
ATOM 1836 O O . ASP A 1 232 ? 12.316 -3.851 -22.275 1.00 94.31 232 ASP A O 1
ATOM 1840 N N . LEU A 1 233 ? 13.911 -5.068 -21.273 1.00 92.12 233 LEU A N 1
ATOM 1841 C CA . LEU A 1 233 ? 13.747 -4.440 -19.964 1.00 92.12 233 LEU A CA 1
ATOM 1842 C C . LEU A 1 233 ? 14.156 -2.961 -19.941 1.00 92.12 233 LEU A C 1
ATOM 1844 O O . LEU A 1 233 ? 13.644 -2.231 -19.090 1.00 92.12 233 LEU A O 1
ATOM 1848 N N . GLU A 1 234 ? 15.099 -2.510 -20.765 1.00 93.44 234 GLU A N 1
ATOM 1849 C CA . GLU A 1 234 ? 15.526 -1.108 -20.815 1.00 93.44 234 GLU A CA 1
ATOM 1850 C C . GLU A 1 234 ? 14.569 -0.262 -21.662 1.00 93.44 234 GLU A C 1
ATOM 1852 O O . GLU A 1 234 ? 14.243 0.847 -21.237 1.00 93.44 234 GLU A O 1
ATOM 1857 N N . GLU A 1 235 ? 14.001 -0.803 -22.743 1.00 95.62 235 GLU A N 1
ATOM 1858 C CA . GLU A 1 235 ? 12.852 -0.185 -23.419 1.00 95.62 235 GLU A CA 1
ATOM 1859 C C . GLU A 1 235 ? 11.672 -0.037 -22.446 1.00 95.62 235 GLU A C 1
ATOM 1861 O O . GLU A 1 235 ? 11.186 1.072 -22.225 1.00 95.62 235 GLU A O 1
ATOM 1866 N N . ALA A 1 236 ? 11.293 -1.109 -21.736 1.00 95.38 236 ALA A N 1
ATOM 1867 C CA . ALA A 1 236 ? 10.220 -1.055 -20.738 1.00 95.38 236 ALA A CA 1
ATOM 1868 C C . ALA A 1 236 ? 10.486 -0.041 -19.608 1.00 95.38 236 ALA A C 1
ATOM 1870 O O . ALA A 1 236 ? 9.558 0.518 -19.023 1.00 95.38 236 ALA A O 1
ATOM 1871 N N . LYS A 1 237 ? 11.756 0.227 -19.281 1.00 94.94 237 LYS A N 1
ATOM 1872 C CA . LYS A 1 237 ? 12.160 1.241 -18.293 1.00 94.94 237 LYS A CA 1
ATOM 1873 C C . LYS A 1 237 ? 12.009 2.661 -18.827 1.00 94.94 237 LYS A C 1
ATOM 1875 O O . LYS A 1 237 ? 11.571 3.529 -18.073 1.00 94.94 237 LYS A O 1
ATOM 1880 N N . GLN A 1 238 ? 12.394 2.901 -20.081 1.00 95.81 238 GLN A N 1
ATOM 1881 C CA . GLN A 1 238 ? 12.207 4.193 -20.745 1.00 95.81 238 GLN A CA 1
ATOM 1882 C C . GLN A 1 238 ? 10.714 4.473 -20.922 1.00 95.81 238 GLN A C 1
ATOM 1884 O O . GLN A 1 238 ? 10.232 5.499 -20.452 1.00 95.81 238 GLN A O 1
ATOM 1889 N N . TRP A 1 239 ? 9.959 3.496 -21.428 1.00 96.12 239 TRP A N 1
ATOM 1890 C CA . TRP A 1 239 ? 8.517 3.611 -21.610 1.00 96.12 239 TRP A CA 1
ATOM 1891 C C . TRP A 1 239 ? 7.781 3.929 -20.299 1.00 96.12 239 TRP A C 1
ATOM 1893 O O . TRP A 1 239 ? 6.989 4.870 -20.260 1.00 96.12 239 TRP A O 1
ATOM 1903 N N . VAL A 1 240 ? 8.095 3.230 -19.194 1.00 96.25 240 VAL A N 1
ATOM 1904 C CA . VAL A 1 240 ? 7.525 3.546 -17.869 1.00 96.25 240 VAL A CA 1
ATOM 1905 C C . VAL A 1 240 ? 7.925 4.950 -17.400 1.00 96.25 240 VAL A C 1
ATOM 1907 O O . VAL A 1 240 ? 7.089 5.651 -16.838 1.00 96.25 240 VAL A O 1
ATOM 1910 N N . ARG A 1 241 ? 9.166 5.402 -17.632 1.00 96.25 241 ARG A N 1
ATOM 1911 C CA . ARG A 1 241 ? 9.583 6.781 -17.301 1.00 96.25 241 ARG A CA 1
ATOM 1912 C C . ARG A 1 241 ? 8.804 7.830 -18.079 1.00 96.25 241 ARG A C 1
ATOM 1914 O O . ARG A 1 241 ? 8.481 8.874 -17.522 1.00 96.25 241 ARG A O 1
ATOM 1921 N N . GLU A 1 242 ? 8.533 7.575 -19.346 1.00 96.31 242 GLU A N 1
ATOM 1922 C CA . GLU A 1 242 ? 7.944 8.563 -20.241 1.00 96.31 242 GLU A CA 1
ATOM 1923 C C . GLU A 1 242 ? 6.426 8.655 -20.113 1.00 96.31 242 GLU A C 1
ATOM 1925 O O . GLU A 1 242 ? 5.925 9.777 -20.136 1.00 96.31 242 GLU A O 1
ATOM 1930 N N . HIS A 1 243 ? 5.746 7.519 -19.903 1.00 97.06 243 HIS A N 1
ATOM 1931 C CA . HIS A 1 243 ? 4.291 7.374 -20.051 1.00 97.06 243 HIS A CA 1
ATOM 1932 C C . HIS A 1 243 ? 3.541 6.970 -18.772 1.00 97.06 243 HIS A C 1
ATOM 1934 O O . HIS A 1 243 ? 2.333 6.740 -18.837 1.00 97.06 243 HIS A O 1
ATOM 1940 N N . CYS A 1 244 ? 4.206 6.824 -17.617 1.00 97.62 244 CYS A N 1
ATOM 1941 C CA . CYS A 1 244 ? 3.540 6.424 -16.369 1.00 97.62 244 CYS A CA 1
ATOM 1942 C C . CYS A 1 244 ? 3.610 7.479 -15.259 1.00 97.62 244 CYS A C 1
ATOM 1944 O O . CYS A 1 244 ? 4.596 8.200 -15.069 1.00 97.62 244 CYS A O 1
ATOM 1946 N N . VAL A 1 245 ? 2.573 7.456 -14.423 1.00 97.69 245 VAL A N 1
ATOM 1947 C CA . VAL A 1 245 ? 2.509 8.119 -13.118 1.00 97.69 245 VAL A CA 1
ATOM 1948 C C . VAL A 1 245 ? 2.234 7.096 -12.017 1.00 97.69 245 VAL A C 1
ATOM 1950 O O . VAL A 1 245 ? 1.636 6.050 -12.265 1.00 97.69 245 VAL A O 1
ATOM 1953 N N . VAL A 1 246 ? 2.633 7.408 -10.785 1.00 97.94 246 VAL A N 1
ATOM 1954 C CA . VAL A 1 246 ? 2.240 6.661 -9.583 1.00 97.94 246 VAL A CA 1
ATOM 1955 C C . VAL A 1 246 ? 1.461 7.551 -8.616 1.00 97.94 246 VAL A C 1
ATOM 1957 O O . VAL A 1 246 ? 1.790 8.721 -8.424 1.00 97.94 246 VAL A O 1
ATOM 1960 N N . GLN A 1 247 ? 0.436 6.981 -7.989 1.00 97.94 247 GLN A N 1
ATOM 1961 C CA . GLN A 1 247 ? -0.256 7.514 -6.815 1.00 97.94 247 GLN A CA 1
ATOM 1962 C C . GLN A 1 247 ? -0.007 6.559 -5.644 1.00 97.94 247 GLN A C 1
ATOM 1964 O O . GLN A 1 247 ? 0.056 5.343 -5.841 1.00 97.94 247 GLN A O 1
ATOM 1969 N N . VAL A 1 248 ? 0.189 7.091 -4.436 1.00 97.81 248 VAL A N 1
ATOM 1970 C CA . VAL A 1 248 ? 0.585 6.306 -3.255 1.00 97.81 248 VAL A CA 1
ATOM 1971 C C . VAL A 1 248 ? -0.186 6.739 -2.015 1.00 97.81 248 VAL A C 1
ATOM 1973 O O . VAL A 1 248 ? -0.416 7.926 -1.805 1.00 97.81 248 VAL A O 1
ATOM 1976 N N . LEU A 1 249 ? -0.552 5.775 -1.173 1.00 97.50 249 LEU A N 1
ATOM 1977 C CA . LEU A 1 249 ? -1.301 6.001 0.060 1.00 97.50 249 LEU A CA 1
ATOM 1978 C C . LEU A 1 249 ? -0.601 5.299 1.226 1.00 97.50 249 LEU A C 1
ATOM 1980 O O . LEU A 1 249 ? -0.568 4.072 1.294 1.00 97.50 249 LEU A O 1
ATOM 1984 N N . GLU A 1 250 ? -0.025 6.079 2.139 1.00 96.44 250 GLU A N 1
ATOM 1985 C CA . GLU A 1 250 ? 0.724 5.555 3.286 1.00 96.44 250 GLU A CA 1
ATOM 1986 C C . GLU A 1 250 ? -0.176 4.808 4.282 1.00 96.44 250 GLU A C 1
ATOM 1988 O O . GLU A 1 250 ? -1.317 5.208 4.528 1.00 96.44 250 GLU A O 1
ATOM 1993 N N . GLN A 1 251 ? 0.366 3.774 4.933 1.00 93.00 251 GLN A N 1
ATOM 1994 C CA . GLN A 1 251 ? -0.355 2.931 5.895 1.00 93.00 251 GLN A CA 1
ATOM 1995 C C . GLN A 1 251 ? -1.062 3.741 6.997 1.00 93.00 251 GLN A C 1
ATOM 1997 O O . GLN A 1 251 ? -2.195 3.417 7.349 1.00 93.00 251 GLN A O 1
ATOM 2002 N N . ARG A 1 252 ? -0.465 4.843 7.480 1.00 86.19 252 ARG A N 1
ATOM 2003 C CA . ARG A 1 252 ? -1.079 5.718 8.502 1.00 86.19 252 ARG A CA 1
ATOM 2004 C C . ARG A 1 252 ? -2.442 6.302 8.095 1.00 86.19 252 ARG A C 1
ATOM 2006 O O . ARG A 1 2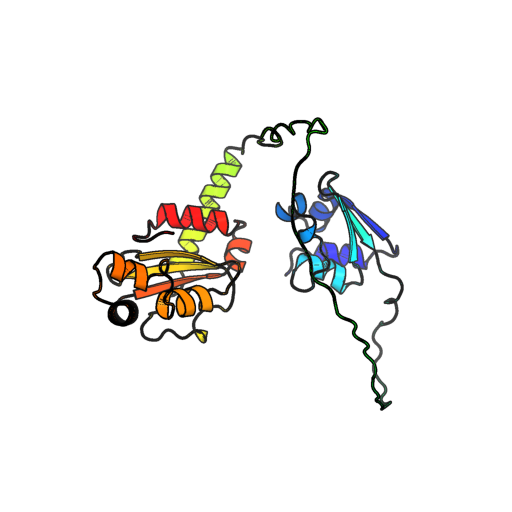52 ? -3.238 6.672 8.956 1.00 86.19 252 ARG A O 1
ATOM 2013 N N . VAL A 1 253 ? -2.725 6.400 6.792 1.00 86.88 253 VAL A N 1
ATOM 2014 C CA . VAL A 1 253 ? -4.032 6.849 6.288 1.00 86.88 253 VAL A CA 1
ATOM 2015 C C . VAL A 1 253 ? -5.047 5.705 6.345 1.00 86.88 253 VAL A C 1
ATOM 2017 O O . VAL A 1 253 ? -6.170 5.920 6.789 1.00 86.88 253 VAL A O 1
ATOM 2020 N N . LEU A 1 254 ? -4.638 4.476 6.012 1.00 84.88 254 LEU A N 1
ATOM 2021 C CA . LEU A 1 254 ? -5.470 3.273 6.167 1.00 84.88 254 LEU A CA 1
ATOM 2022 C C . LEU A 1 254 ? -5.863 3.047 7.634 1.00 84.88 254 LEU A C 1
ATOM 2024 O O . LEU A 1 254 ? -7.023 2.785 7.934 1.00 84.88 254 LEU A O 1
ATOM 2028 N N . GLU A 1 255 ? -4.915 3.244 8.555 1.00 85.38 255 GLU A N 1
ATOM 2029 C CA . GLU A 1 255 ? -5.139 3.189 10.007 1.00 85.38 255 GLU A CA 1
ATOM 2030 C C . GLU A 1 255 ? -6.126 4.259 10.503 1.00 85.38 255 GLU A C 1
ATOM 2032 O O . GLU A 1 255 ? -6.805 4.048 11.505 1.00 85.38 255 GLU A O 1
ATOM 2037 N N . THR A 1 256 ? -6.218 5.393 9.799 1.00 79.94 256 THR A N 1
ATOM 2038 C CA . THR A 1 256 ? -7.172 6.473 10.097 1.00 79.94 256 THR A CA 1
ATOM 2039 C C . THR A 1 256 ? -8.573 6.151 9.567 1.00 79.94 256 THR A C 1
ATOM 2041 O O . THR A 1 256 ? -9.552 6.440 10.247 1.00 79.94 256 THR A O 1
ATOM 2044 N N . ILE A 1 257 ? -8.664 5.510 8.395 1.00 77.81 257 ILE A N 1
ATOM 2045 C CA . ILE A 1 257 ? -9.915 4.965 7.829 1.00 77.81 257 ILE A CA 1
ATOM 2046 C C . ILE A 1 257 ? -10.407 3.754 8.652 1.00 77.81 257 ILE A C 1
ATOM 2048 O O . ILE A 1 257 ? -11.596 3.467 8.694 1.00 77.81 257 ILE A O 1
ATOM 2052 N N . GLY A 1 258 ? -9.498 3.059 9.344 1.00 80.25 258 GLY A N 1
ATOM 2053 C CA . GLY A 1 258 ? -9.796 1.901 10.192 1.00 80.25 258 GLY A CA 1
ATOM 2054 C C . GLY A 1 258 ? -9.660 0.546 9.492 1.00 80.25 258 GLY A C 1
ATOM 2055 O O . GLY A 1 258 ? -9.935 -0.479 10.113 1.00 80.25 258 GLY A O 1
ATOM 2056 N N . THR A 1 259 ? -9.189 0.516 8.240 1.00 82.25 259 THR A N 1
ATOM 2057 C CA . THR A 1 259 ? -9.142 -0.705 7.424 1.00 82.25 259 THR A CA 1
ATOM 2058 C C . THR A 1 259 ? -7.736 -1.317 7.354 1.00 82.25 259 THR A C 1
ATOM 2060 O O . THR A 1 259 ? -6.728 -0.615 7.245 1.00 82.25 259 THR A O 1
ATOM 2063 N N . GLU A 1 260 ? -7.641 -2.651 7.394 1.00 86.12 260 GLU A N 1
ATOM 2064 C CA . GLU A 1 260 ? -6.349 -3.344 7.297 1.00 86.12 260 GLU A CA 1
ATOM 2065 C C . GLU A 1 260 ? -5.794 -3.311 5.864 1.00 86.12 260 GLU A C 1
ATOM 2067 O O . GLU A 1 260 ? -6.514 -3.520 4.887 1.00 86.12 260 GLU A O 1
ATOM 2072 N N . MET A 1 261 ? -4.473 -3.169 5.725 1.00 89.12 261 MET A N 1
ATOM 2073 C CA . MET A 1 261 ? -3.817 -2.988 4.422 1.00 89.12 261 MET A CA 1
ATOM 2074 C C . MET A 1 261 ? -4.010 -4.149 3.424 1.00 89.12 261 MET A C 1
ATOM 2076 O O . MET A 1 261 ? -3.913 -3.930 2.218 1.00 89.12 261 MET A O 1
ATOM 2080 N N . ARG A 1 262 ? -4.324 -5.370 3.888 1.00 89.88 262 ARG A N 1
ATOM 2081 C CA . ARG A 1 262 ? -4.708 -6.498 3.012 1.00 89.88 262 ARG A CA 1
ATOM 2082 C C . ARG A 1 262 ? -6.106 -6.321 2.410 1.00 89.88 262 ARG A C 1
ATOM 2084 O O . ARG A 1 262 ? -6.279 -6.525 1.214 1.00 89.88 262 ARG A O 1
ATOM 2091 N N . TRP A 1 263 ? -7.089 -5.907 3.211 1.00 89.94 263 TRP A N 1
ATOM 2092 C CA . TRP A 1 263 ? -8.445 -5.625 2.723 1.00 89.94 263 TRP A CA 1
ATOM 2093 C C . TRP A 1 263 ? -8.465 -4.395 1.820 1.00 89.94 263 TRP A C 1
ATOM 2095 O O . TRP A 1 263 ? -9.099 -4.419 0.767 1.00 89.94 263 TRP A O 1
ATOM 2105 N N . ALA A 1 264 ? -7.686 -3.374 2.186 1.00 92.94 264 ALA A N 1
ATOM 2106 C CA . ALA A 1 264 ? -7.460 -2.181 1.382 1.00 92.94 264 ALA A CA 1
ATOM 2107 C C . ALA A 1 264 ? -6.927 -2.530 -0.024 1.00 92.94 264 ALA A C 1
ATOM 2109 O O . ALA A 1 264 ? -7.453 -2.037 -1.019 1.00 92.94 264 ALA A O 1
ATOM 2110 N N . GLU A 1 265 ? -5.936 -3.428 -0.117 1.00 95.38 265 GLU A N 1
ATOM 2111 C CA . GLU A 1 265 ? -5.417 -3.948 -1.391 1.00 95.38 265 GLU A CA 1
ATOM 2112 C C . GLU A 1 265 ? -6.477 -4.725 -2.180 1.00 95.38 265 GLU A C 1
ATOM 2114 O O . GLU A 1 265 ? -6.700 -4.414 -3.347 1.00 95.38 265 GLU A O 1
ATOM 2119 N N . HIS A 1 266 ? -7.159 -5.701 -1.570 1.00 94.44 266 HIS A N 1
ATOM 2120 C CA . HIS A 1 266 ? -8.168 -6.502 -2.274 1.00 94.44 266 HIS A CA 1
ATOM 2121 C C . HIS A 1 266 ? -9.303 -5.639 -2.849 1.00 94.44 266 HIS A C 1
ATOM 2123 O O . HIS A 1 266 ? -9.697 -5.823 -4.002 1.00 94.44 266 HIS A O 1
ATOM 2129 N N . PHE A 1 267 ? -9.804 -4.671 -2.074 1.00 95.25 267 PHE A N 1
ATOM 2130 C CA . PHE A 1 267 ? -10.854 -3.760 -2.528 1.00 95.25 267 PHE A CA 1
ATOM 2131 C C . PHE A 1 267 ? -10.345 -2.815 -3.626 1.00 95.25 267 PHE A C 1
ATOM 2133 O O . PHE A 1 267 ? -11.022 -2.627 -4.637 1.00 95.25 267 PHE A O 1
ATOM 2140 N N . LEU A 1 268 ? -9.129 -2.272 -3.473 1.00 96.38 268 LEU A N 1
ATOM 2141 C CA . LEU A 1 268 ? -8.483 -1.451 -4.496 1.00 96.38 268 LEU A CA 1
ATOM 2142 C C . LEU A 1 268 ? -8.377 -2.210 -5.824 1.00 96.38 268 LEU A C 1
ATOM 2144 O O . LEU A 1 268 ? -8.854 -1.710 -6.839 1.00 96.38 268 LEU A O 1
ATOM 2148 N N . LEU A 1 269 ? -7.816 -3.424 -5.811 1.00 96.25 269 LEU A N 1
ATOM 2149 C CA . LEU A 1 269 ? -7.637 -4.267 -6.998 1.00 96.25 269 LEU A CA 1
ATOM 2150 C C . LEU A 1 269 ? -8.968 -4.577 -7.702 1.00 96.25 269 LEU A C 1
ATOM 2152 O O . LEU A 1 269 ? -9.039 -4.494 -8.928 1.00 96.25 269 LEU A O 1
ATOM 2156 N N . ALA A 1 270 ? -10.029 -4.872 -6.943 1.00 95.56 270 ALA A N 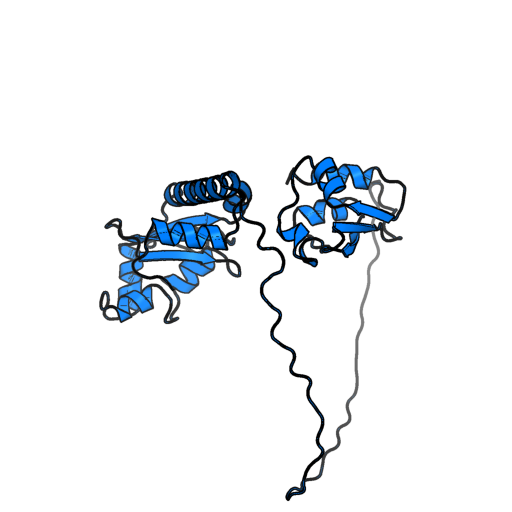1
ATOM 2157 C CA . ALA A 1 270 ? -11.356 -5.153 -7.493 1.00 95.56 270 ALA A CA 1
ATOM 2158 C C . ALA A 1 270 ? -11.979 -3.948 -8.229 1.00 95.56 270 ALA A C 1
ATOM 2160 O O . ALA A 1 270 ? -12.703 -4.136 -9.214 1.00 95.56 270 ALA A O 1
ATOM 2161 N N . VAL A 1 271 ? -11.690 -2.723 -7.769 1.00 96.25 271 VAL A N 1
ATOM 2162 C CA . VAL A 1 271 ? -12.204 -1.477 -8.360 1.00 96.25 271 VAL A CA 1
ATOM 2163 C C . VAL A 1 271 ? -11.330 -0.978 -9.511 1.00 96.25 271 VAL A C 1
ATOM 2165 O O . VAL A 1 271 ? -11.864 -0.674 -10.574 1.00 96.25 271 VAL A O 1
ATOM 2168 N N . VAL A 1 272 ? -10.006 -0.896 -9.330 1.00 95.56 272 VAL A N 1
ATOM 2169 C CA . VAL A 1 272 ? -9.102 -0.287 -10.330 1.00 95.56 272 VAL A CA 1
ATOM 2170 C C . VAL A 1 272 ? -8.655 -1.250 -11.427 1.00 95.56 272 VAL A C 1
ATOM 2172 O O . VAL A 1 272 ? -8.155 -0.787 -12.444 1.00 95.56 272 VAL A O 1
ATOM 2175 N N . ARG A 1 273 ? -8.842 -2.566 -11.225 1.00 95.88 273 ARG A N 1
ATOM 2176 C CA . ARG A 1 273 ? -8.625 -3.640 -12.212 1.00 95.88 273 ARG A CA 1
ATOM 2177 C C . ARG A 1 273 ? -7.317 -3.481 -13.006 1.00 95.88 273 ARG A C 1
ATOM 2179 O O . ARG A 1 273 ? -7.368 -3.269 -14.216 1.00 95.88 273 ARG A O 1
ATOM 2186 N N . PRO A 1 274 ? -6.147 -3.561 -12.342 1.00 95.94 274 PRO A N 1
ATOM 2187 C CA . PRO A 1 274 ? -4.876 -3.371 -13.026 1.00 95.94 274 PRO A CA 1
ATOM 2188 C C . PRO A 1 274 ? -4.679 -4.430 -14.116 1.00 95.94 274 PRO A C 1
ATOM 2190 O O . PRO A 1 274 ? -4.919 -5.612 -13.859 1.00 95.94 274 PRO A O 1
ATOM 2193 N N . ARG A 1 275 ? -4.168 -4.032 -15.289 1.00 94.88 275 ARG A N 1
ATOM 2194 C CA . ARG A 1 275 ? -3.822 -4.961 -16.382 1.00 94.88 275 ARG A CA 1
ATOM 2195 C C . ARG A 1 275 ? -2.878 -6.073 -15.912 1.00 94.88 275 ARG A C 1
ATOM 2197 O O . ARG A 1 275 ? -2.995 -7.211 -16.362 1.00 94.88 275 ARG A O 1
ATOM 2204 N N . PHE A 1 276 ? -1.977 -5.764 -14.978 1.00 89.69 276 PHE A N 1
ATOM 2205 C CA . PHE A 1 276 ? -1.050 -6.724 -14.394 1.00 89.69 276 PHE A CA 1
ATOM 2206 C C . PHE A 1 276 ? -1.204 -6.817 -12.866 1.00 89.69 276 PHE A C 1
ATOM 2208 O O . PHE A 1 276 ? -0.672 -5.988 -12.123 1.00 89.69 276 PHE A O 1
ATOM 2215 N N . SER A 1 277 ? -1.849 -7.872 -12.361 1.00 76.12 277 SER A N 1
ATOM 2216 C CA . SER A 1 277 ? -1.766 -8.252 -10.940 1.00 76.12 277 SER A CA 1
ATOM 2217 C C . SER A 1 277 ? -0.570 -9.181 -10.670 1.00 76.12 277 SER A C 1
ATOM 2219 O O . SER A 1 277 ? 0.175 -9.556 -11.586 1.00 76.12 277 SER A O 1
ATOM 2221 N N . ASN A 1 278 ? -0.328 -9.473 -9.390 1.00 59.16 278 ASN A N 1
ATOM 2222 C CA . ASN A 1 278 ? 0.340 -10.713 -8.975 1.00 59.16 278 ASN A CA 1
ATOM 2223 C C . ASN A 1 278 ? -0.710 -11.789 -8.675 1.00 59.16 278 ASN A C 1
ATOM 2225 O O . ASN A 1 278 ? -1.911 -11.431 -8.705 1.00 59.16 278 ASN A O 1
#

Sequence (278 aa):
MAKYHPLRRYLESRSADQVRLSFQEIEQIIRAGLPASAHKYREWWANDRTHSQALAWMEVGWKVESVSVSARWVAFVRPEGDSDQRTEPGRSSGLKARQARPSASAEHRIGDHRPRADRAELVHREGGSEPPSPAADERPVAPSEREARINEGREVVRAILSTPKYSFRDLTPSRLPDSPGLYVITAESGEVLRAGRTDKQSLSDRVYRNHLMGSQQANLRAQLVKNGDCADLEEAKQWVREHCVVQVLEQRVLETIGTEMRWAEHFLLAVVRPRFSN

InterPro domains:
  IPR056079 Domain of unknown function DUF7662 [PF24698] (4-75)

Organism: NCBI:txid412755

Secondary structure (DSSP, 8-state):
--TTHHHHHHHHT--SSEEEEEHHHHHHHHTSPPPTTTTT-GGGGS--TTSHHHHHHHTTT-EEEEEETTTTEEEEE--TT------------------------------------------------PPPPS-S--PPPPHHHHHHHHHHHHHHHHHHHTSPPEESTT--GGGS-SS-EEEEEEETTS-EEEEEEESSS-HHIIIIIIIIS---TTSHHHHHHHTTSSSSHHHHHHHHHHHEEEEEEEHHHHHHHT--HHHHHHHHHHHH--SS--

Radius of gyration: 27.79 Å; chains: 1; bounding box: 68×74×70 Å

pLDDT: mean 78.2, std 24.15, range [24.77, 98.19]